Protein AF-A0A850MQD2-F1 (afdb_monomer_lite)

Foldseek 3Di:
DPQDPVNVVVLVVLVVVLVVVVVVLVVVVVVLVPDDPLVSLVVLLVLLVVLLVQLVVLVCCCCCPVCNVPPVCCLVVVSSNLVSLVSNLSSLLSLLQNLVCLLVVNDRPCPLSVVLVVQSSVLSSDSPSVSSLVSNVVSCVSVVSNLVSLVVVLVVPVPLNVLSVLLNQLCVQQVVLVVLLRPVNLVVCCVPVVDDSVVSPVVSVVSNVSSVVSNVVSSCVPSVDD

Radius of gyration: 18.39 Å; chains: 1; bounding box: 37×41×60 Å

pLDDT: mean 84.18, std 7.88, range [44.0, 93.69]

Structure (mmCIF, N/CA/C/O backbone):
data_AF-A0A850MQD2-F1
#
_entry.id   AF-A0A850MQD2-F1
#
loop_
_atom_site.group_PDB
_atom_site.id
_atom_site.type_symbol
_atom_site.label_atom_id
_atom_site.label_alt_id
_atom_site.label_comp_id
_atom_site.label_asym_id
_atom_site.label_entity_id
_atom_site.label_seq_id
_atom_site.pdbx_PDB_ins_code
_atom_site.Cartn_x
_atom_site.Cartn_y
_atom_site.Cartn_z
_atom_site.occupancy
_atom_site.B_iso_or_equiv
_atom_site.auth_seq_id
_atom_site.auth_comp_id
_atom_site.auth_asym_id
_atom_site.auth_atom_id
_atom_site.pdbx_PDB_model_num
ATOM 1 N N . MET A 1 1 ? 0.098 -9.536 -32.554 1.00 44.00 1 MET A N 1
ATOM 2 C CA . MET A 1 1 ? 1.023 -10.418 -31.811 1.00 44.00 1 MET A CA 1
ATOM 3 C C . MET A 1 1 ? 0.261 -11.662 -31.404 1.00 44.00 1 MET A C 1
ATOM 5 O O . MET A 1 1 ? -0.728 -11.546 -30.696 1.00 44.00 1 MET A O 1
ATOM 9 N N . THR A 1 2 ? 0.645 -12.828 -31.913 1.00 44.06 2 THR A N 1
ATOM 10 C CA . THR A 1 2 ? 0.124 -14.119 -31.448 1.00 44.06 2 THR A CA 1
ATOM 11 C C . THR A 1 2 ? 0.813 -14.464 -30.131 1.00 44.06 2 THR A C 1
ATOM 13 O O . THR A 1 2 ? 2.020 -14.687 -30.140 1.00 44.06 2 THR A O 1
ATOM 16 N N . LEU A 1 3 ? 0.064 -14.466 -29.023 1.00 46.88 3 LEU A N 1
ATOM 17 C CA . LEU A 1 3 ? 0.526 -14.965 -27.721 1.00 46.88 3 LEU A CA 1
ATOM 18 C C . LEU A 1 3 ? 1.080 -16.384 -27.898 1.00 46.88 3 LEU A C 1
ATOM 20 O O . LEU A 1 3 ? 0.361 -17.275 -28.365 1.00 46.88 3 LEU A O 1
ATOM 24 N N . GLY A 1 4 ? 2.356 -16.581 -27.574 1.00 54.59 4 GLY A N 1
ATOM 25 C CA . GLY A 1 4 ? 3.006 -17.885 -27.660 1.00 54.59 4 GLY A CA 1
ATOM 26 C C . GLY A 1 4 ? 2.464 -18.845 -26.599 1.00 54.59 4 GLY A C 1
ATOM 27 O O . GLY A 1 4 ? 1.881 -18.438 -25.597 1.00 54.59 4 GLY A O 1
ATOM 28 N N . THR A 1 5 ? 2.679 -20.148 -26.770 1.00 61.38 5 THR A N 1
ATOM 29 C CA . THR A 1 5 ? 2.329 -21.174 -25.764 1.00 61.38 5 THR A CA 1
ATOM 30 C C . THR A 1 5 ? 2.977 -20.925 -24.395 1.00 61.38 5 THR A C 1
ATOM 32 O O . THR A 1 5 ? 2.369 -21.235 -23.372 1.00 61.38 5 THR A O 1
ATOM 35 N N . LEU A 1 6 ? 4.167 -20.317 -24.361 1.00 57.47 6 LEU A N 1
ATOM 36 C CA . LEU A 1 6 ? 4.844 -19.870 -23.136 1.00 57.47 6 LEU A CA 1
ATOM 37 C C . LEU A 1 6 ? 4.069 -18.772 -22.393 1.00 57.47 6 LEU A C 1
ATOM 39 O O . LEU A 1 6 ? 3.989 -18.814 -21.164 1.00 57.47 6 LEU A O 1
ATOM 43 N N . ASP A 1 7 ? 3.432 -17.854 -23.122 1.00 63.91 7 ASP A N 1
ATOM 44 C CA . ASP A 1 7 ? 2.650 -16.774 -22.520 1.00 63.91 7 ASP A CA 1
ATOM 45 C C . ASP A 1 7 ? 1.408 -17.339 -21.828 1.00 63.91 7 ASP A C 1
ATOM 47 O O . ASP A 1 7 ? 1.115 -16.985 -20.688 1.00 63.91 7 ASP A O 1
ATOM 51 N N . TRP A 1 8 ? 0.718 -18.297 -22.458 1.00 69.56 8 TRP A N 1
ATOM 52 C CA . TRP A 1 8 ? -0.453 -18.961 -21.872 1.00 69.56 8 TRP A CA 1
ATOM 53 C C . TRP A 1 8 ? -0.133 -19.729 -20.586 1.00 69.56 8 TRP A C 1
ATOM 55 O O . TRP A 1 8 ? -0.932 -19.711 -19.648 1.00 69.56 8 TRP A O 1
ATOM 65 N N . ILE A 1 9 ? 1.041 -20.362 -20.511 1.00 72.62 9 ILE A N 1
ATOM 66 C CA . ILE A 1 9 ? 1.509 -21.037 -19.291 1.00 72.62 9 ILE A CA 1
ATOM 67 C C . ILE A 1 9 ? 1.784 -20.006 -18.192 1.00 72.62 9 ILE A C 1
ATOM 69 O O . ILE A 1 9 ? 1.331 -20.189 -17.063 1.00 72.62 9 ILE A O 1
ATOM 73 N N . ALA A 1 10 ? 2.460 -18.899 -18.512 1.00 70.00 10 ALA A N 1
ATOM 74 C CA . ALA A 1 10 ? 2.716 -17.825 -17.553 1.00 70.00 10 ALA A CA 1
ATOM 75 C C . ALA A 1 10 ? 1.410 -17.200 -17.029 1.00 70.00 10 ALA A C 1
ATOM 77 O O . ALA A 1 10 ? 1.257 -16.998 -15.823 1.00 70.00 10 ALA A O 1
ATOM 78 N N . ILE A 1 11 ? 0.437 -16.968 -17.915 1.00 72.88 11 ILE A N 1
ATOM 79 C CA . ILE A 1 11 ? -0.905 -16.480 -17.569 1.00 72.88 11 ILE A CA 1
ATOM 80 C C . ILE A 1 11 ? -1.617 -17.467 -16.636 1.00 72.88 11 ILE A C 1
ATOM 82 O O . ILE A 1 11 ? -2.137 -17.062 -15.596 1.00 72.88 11 ILE A O 1
ATOM 86 N N . GLY A 1 12 ? -1.616 -18.761 -16.972 1.00 76.50 12 GLY A N 1
ATOM 87 C CA . GLY A 1 12 ? -2.214 -19.808 -16.142 1.00 76.50 12 GLY A CA 1
ATOM 88 C C . GLY A 1 12 ? -1.586 -19.874 -14.747 1.00 76.50 12 GLY A C 1
ATOM 89 O O . GLY A 1 12 ? -2.304 -19.879 -13.747 1.00 76.50 12 GLY A O 1
ATOM 90 N N . CYS A 1 13 ? -0.254 -19.833 -14.665 1.00 78.62 13 CYS A N 1
ATOM 91 C CA . CYS A 1 13 ? 0.481 -19.770 -13.401 1.00 78.62 13 CYS A CA 1
ATOM 92 C C . CYS A 1 13 ? 0.098 -18.535 -12.575 1.00 78.62 13 CYS A C 1
ATOM 94 O O . CYS A 1 13 ? -0.116 -18.647 -11.368 1.00 78.62 13 CYS A O 1
ATOM 96 N N . TRP A 1 14 ? -0.040 -17.368 -13.206 1.00 78.25 14 TRP A N 1
ATOM 97 C CA . TRP A 1 14 ? -0.425 -16.142 -12.509 1.00 78.25 14 TRP A CA 1
ATOM 98 C C . TRP A 1 14 ? -1.842 -16.199 -11.947 1.00 78.25 14 TRP A C 1
ATOM 100 O O . TRP A 1 14 ? -2.057 -15.838 -10.793 1.00 78.25 14 TRP A O 1
ATOM 110 N N . ILE A 1 15 ? -2.800 -16.722 -12.715 1.00 76.94 15 ILE A N 1
ATOM 111 C CA . ILE A 1 15 ? -4.170 -16.935 -12.230 1.00 76.94 15 ILE A CA 1
ATOM 112 C C . ILE A 1 15 ? -4.154 -17.831 -10.986 1.00 76.94 15 ILE A C 1
ATOM 114 O O . ILE A 1 15 ? -4.809 -17.517 -9.992 1.00 76.94 15 ILE A O 1
ATOM 118 N N . VAL A 1 16 ? -3.357 -18.903 -10.998 1.00 81.62 16 VAL A N 1
ATOM 119 C CA . VAL A 1 16 ? -3.189 -19.788 -9.836 1.00 81.62 16 VAL A CA 1
ATOM 120 C C . VAL A 1 16 ? -2.594 -19.034 -8.641 1.00 81.62 16 VAL A C 1
ATOM 122 O O . VAL A 1 16 ? -3.125 -19.148 -7.538 1.00 81.62 16 VAL A O 1
ATOM 125 N N . VAL A 1 17 ? -1.554 -18.217 -8.838 1.00 81.50 17 VAL A N 1
ATOM 126 C CA . VAL A 1 17 ? -0.958 -17.385 -7.773 1.00 81.50 17 VAL A CA 1
ATOM 127 C C . VAL A 1 17 ? -1.978 -16.410 -7.185 1.00 81.50 17 VAL A C 1
ATOM 129 O O . VAL A 1 17 ? -2.067 -16.288 -5.961 1.00 81.50 17 VAL A O 1
ATOM 132 N N . VAL A 1 18 ? -2.782 -15.756 -8.025 1.00 74.94 18 VAL A N 1
ATOM 133 C CA . VAL A 1 18 ? -3.837 -14.830 -7.591 1.00 74.94 18 VAL A CA 1
ATOM 134 C C . VAL A 1 18 ? -4.901 -15.567 -6.780 1.00 74.94 18 VAL A C 1
ATOM 136 O O . VAL A 1 18 ? -5.238 -15.116 -5.688 1.00 74.94 18 VAL A O 1
ATOM 139 N N . ILE A 1 19 ? -5.380 -16.723 -7.250 1.00 78.88 19 ILE A N 1
ATOM 140 C CA . ILE A 1 19 ? -6.383 -17.538 -6.544 1.00 78.88 19 ILE A CA 1
ATOM 141 C C . ILE A 1 19 ? -5.844 -18.030 -5.197 1.00 78.88 19 ILE A C 1
ATOM 143 O O . ILE A 1 19 ? -6.533 -17.919 -4.182 1.00 78.88 19 ILE A O 1
ATOM 147 N N . ILE A 1 20 ? -4.611 -18.546 -5.160 1.00 81.94 20 ILE A N 1
ATOM 148 C CA . ILE A 1 20 ? -3.977 -19.016 -3.921 1.00 81.94 20 ILE A CA 1
ATOM 149 C C . ILE A 1 20 ? -3.807 -17.852 -2.945 1.00 81.94 20 ILE A C 1
ATOM 151 O O . ILE A 1 20 ? -4.178 -17.975 -1.777 1.00 81.94 20 ILE A O 1
ATOM 155 N N . THR A 1 21 ? -3.298 -16.711 -3.414 1.00 78.06 21 THR A N 1
ATOM 156 C CA . THR A 1 21 ? -3.098 -15.527 -2.569 1.00 78.06 21 THR A CA 1
ATOM 157 C C . THR A 1 21 ? -4.426 -14.996 -2.041 1.00 78.06 21 THR A C 1
ATOM 159 O O . THR A 1 21 ? -4.541 -14.749 -0.841 1.00 78.06 21 THR A O 1
ATOM 162 N N . ALA A 1 22 ? -5.457 -14.909 -2.886 1.00 76.75 22 ALA A N 1
ATOM 163 C CA . ALA A 1 22 ? -6.808 -14.536 -2.478 1.00 76.75 22 ALA A CA 1
ATOM 164 C C . ALA A 1 22 ? -7.371 -15.513 -1.436 1.00 76.75 22 ALA A C 1
ATOM 166 O O . ALA A 1 22 ? -7.913 -15.085 -0.421 1.00 76.75 22 ALA A O 1
ATOM 167 N N . GLY A 1 23 ? -7.190 -16.822 -1.628 1.00 79.69 23 GLY A N 1
ATOM 168 C CA . GLY A 1 23 ? -7.630 -17.848 -0.682 1.00 79.69 23 GLY A CA 1
ATOM 169 C C . GLY A 1 23 ? -6.924 -17.758 0.674 1.00 79.69 23 GLY A C 1
ATOM 170 O O . GLY A 1 23 ? -7.581 -17.792 1.718 1.00 79.69 23 GLY A O 1
ATOM 171 N N . ILE A 1 24 ? -5.596 -17.590 0.681 1.00 80.81 24 ILE A N 1
ATOM 172 C CA . ILE A 1 24 ? -4.810 -17.365 1.906 1.00 80.81 24 ILE A CA 1
ATOM 173 C C . ILE A 1 24 ? -5.282 -16.088 2.596 1.00 80.81 24 ILE A C 1
ATOM 175 O O . ILE A 1 24 ? -5.500 -16.087 3.808 1.00 80.81 24 ILE A O 1
ATOM 179 N N . PHE A 1 25 ? -5.480 -15.018 1.833 1.00 77.31 25 PHE A N 1
ATOM 180 C CA . PHE A 1 25 ? -5.912 -13.732 2.352 1.00 77.31 25 PHE A CA 1
ATOM 181 C C . PHE A 1 25 ? -7.308 -13.795 2.970 1.00 77.31 25 PHE A C 1
ATOM 183 O O . PHE A 1 25 ? -7.474 -13.389 4.117 1.00 77.31 25 PHE A O 1
ATOM 190 N N . ILE A 1 26 ? -8.284 -14.390 2.279 1.00 79.44 26 ILE A N 1
ATOM 191 C CA . ILE A 1 26 ? -9.632 -14.627 2.810 1.00 79.44 26 ILE A CA 1
ATOM 192 C C . ILE A 1 26 ? -9.548 -15.468 4.084 1.00 79.44 26 ILE A C 1
ATOM 194 O O . ILE A 1 26 ? -10.183 -15.137 5.080 1.00 79.44 26 ILE A O 1
ATOM 198 N N . LYS A 1 27 ? -8.728 -16.524 4.110 1.00 81.19 27 LYS A N 1
ATOM 199 C CA . LYS A 1 27 ? -8.550 -17.355 5.310 1.00 81.19 27 LYS A CA 1
ATOM 200 C C . LYS A 1 27 ? -7.970 -16.560 6.482 1.00 81.19 27 LYS A C 1
ATOM 202 O O . LYS A 1 27 ? -8.451 -16.704 7.608 1.00 81.19 27 LYS A O 1
ATOM 207 N N . LEU A 1 28 ? -6.952 -15.733 6.240 1.00 77.88 28 LEU A N 1
ATOM 208 C CA . LEU A 1 28 ? -6.370 -14.850 7.252 1.00 77.88 28 LEU A CA 1
ATOM 209 C C . LEU A 1 28 ? -7.390 -13.816 7.735 1.00 77.88 28 LEU A C 1
ATOM 211 O O . LEU A 1 28 ? -7.510 -13.618 8.941 1.00 77.88 28 LEU A O 1
ATOM 215 N N . PHE A 1 29 ? -8.168 -13.233 6.825 1.00 78.50 29 PHE A N 1
ATOM 216 C CA . PHE A 1 29 ? -9.228 -12.277 7.130 1.00 78.50 29 PHE A CA 1
ATOM 217 C C . PHE A 1 29 ? -10.355 -12.909 7.961 1.00 78.50 29 PHE A C 1
ATOM 219 O O . PHE A 1 29 ? -10.719 -12.397 9.014 1.00 78.50 29 PHE A O 1
ATOM 226 N N . LEU A 1 30 ? -10.848 -14.090 7.584 1.00 81.94 30 LEU A N 1
ATOM 227 C CA . LEU A 1 30 ? -11.853 -14.825 8.361 1.00 81.94 30 LEU A CA 1
ATOM 228 C C . LEU A 1 30 ? -11.337 -15.214 9.751 1.00 81.94 30 LEU A C 1
ATOM 230 O O . LEU A 1 30 ? -12.094 -15.200 10.721 1.00 81.94 30 LEU A O 1
ATOM 234 N N . LYS A 1 31 ? -10.050 -15.562 9.873 1.00 80.19 31 LYS A N 1
ATOM 235 C CA . LYS A 1 31 ? -9.423 -15.816 11.177 1.00 80.19 31 LYS A CA 1
ATOM 236 C C . LYS A 1 31 ? -9.324 -14.527 11.995 1.00 80.19 31 LYS A C 1
ATOM 238 O O . LYS A 1 31 ? -9.615 -14.552 13.186 1.00 80.19 31 LYS A O 1
ATOM 243 N N . TYR A 1 32 ? -8.966 -13.418 11.352 1.00 78.25 32 TYR A N 1
ATOM 244 C CA . TYR A 1 32 ? -8.923 -12.077 11.932 1.00 78.25 32 TYR A CA 1
ATOM 245 C C . TYR A 1 32 ? -10.270 -11.665 12.549 1.00 78.25 32 TYR A C 1
ATOM 247 O O . TYR A 1 32 ? -10.291 -11.171 13.675 1.00 78.25 32 TYR A O 1
ATOM 255 N N . LEU A 1 33 ? -11.394 -11.961 11.885 1.00 80.75 33 LEU A N 1
ATOM 256 C CA . LEU A 1 33 ? -12.740 -11.660 12.396 1.00 80.75 33 LEU A CA 1
ATOM 257 C C . LEU A 1 33 ? -13.076 -12.347 13.727 1.00 80.75 33 LEU A C 1
ATOM 259 O O . LEU A 1 33 ? -13.910 -11.842 14.470 1.00 80.75 33 LEU A O 1
ATOM 263 N N . LYS A 1 34 ? -12.426 -13.473 14.045 1.00 84.69 34 LYS A N 1
ATOM 264 C CA . LYS A 1 34 ? -12.684 -14.246 15.272 1.00 84.69 34 LYS A CA 1
ATOM 265 C C . LYS A 1 34 ? -11.913 -13.744 16.495 1.00 84.69 34 LYS A C 1
ATOM 267 O O . LYS A 1 34 ? -12.145 -14.248 17.592 1.00 84.69 34 LYS A O 1
ATOM 272 N N . TYR A 1 35 ? -10.971 -12.817 16.329 1.00 83.19 35 TYR A N 1
ATOM 273 C CA . TYR A 1 35 ? -10.190 -12.292 17.448 1.00 83.19 35 TYR A CA 1
ATOM 274 C C . TYR A 1 35 ? -10.944 -11.190 18.209 1.00 83.19 35 TYR A C 1
ATOM 276 O O . TYR A 1 35 ? -11.708 -10.439 17.601 1.00 83.19 35 TYR A O 1
ATOM 284 N N . PRO A 1 36 ? -10.691 -11.036 19.524 1.00 82.38 36 PRO A N 1
ATOM 285 C CA . PRO A 1 36 ? -11.216 -9.911 20.294 1.00 82.38 36 PRO A CA 1
ATOM 286 C C . PRO A 1 36 ? -10.688 -8.577 19.748 1.00 82.38 36 PRO A C 1
ATOM 288 O O . PRO A 1 36 ? -9.564 -8.508 19.245 1.00 82.38 36 PRO A O 1
ATOM 291 N N . GLU A 1 37 ? -11.470 -7.504 19.892 1.00 76.56 37 GLU A N 1
ATOM 292 C CA . GLU A 1 37 ? -11.251 -6.211 19.217 1.00 76.56 37 GLU A CA 1
ATOM 293 C C . GLU A 1 37 ? -9.828 -5.647 19.383 1.00 76.56 37 GLU A C 1
ATOM 295 O O . GLU A 1 37 ? -9.195 -5.206 18.421 1.00 76.56 37 GLU A O 1
ATOM 300 N N . ARG A 1 38 ? -9.273 -5.717 20.602 1.00 74.25 38 ARG A N 1
ATOM 301 C CA . ARG A 1 38 ? -7.914 -5.228 20.898 1.00 74.25 38 ARG A CA 1
ATOM 302 C C . ARG A 1 38 ? -6.843 -6.010 20.130 1.00 74.25 38 ARG A C 1
ATOM 304 O O . ARG A 1 38 ? -5.876 -5.422 19.656 1.00 74.25 38 ARG A O 1
ATOM 311 N N . VAL A 1 39 ? -7.016 -7.324 19.974 1.00 80.75 39 VAL A N 1
ATOM 312 C CA . VAL A 1 39 ? -6.096 -8.186 19.210 1.00 80.75 39 VAL A CA 1
ATOM 313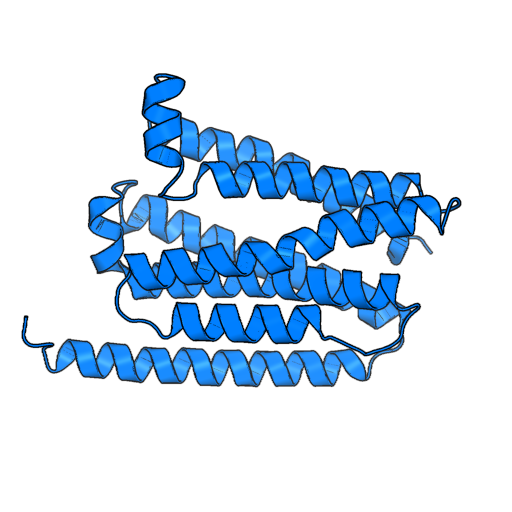 C C . VAL A 1 39 ? -6.306 -7.999 17.711 1.00 80.75 39 VAL A C 1
ATOM 315 O O . VAL A 1 39 ? -5.327 -7.955 16.968 1.00 80.75 39 VAL A O 1
ATOM 318 N N . LYS A 1 40 ? -7.561 -7.820 17.285 1.00 80.75 40 LYS A N 1
ATOM 319 C CA . LYS A 1 40 ? -7.953 -7.525 15.906 1.00 80.75 40 LYS A CA 1
ATOM 320 C C . LYS A 1 40 ? -7.179 -6.296 15.395 1.00 80.75 40 LYS A C 1
ATOM 322 O O . LYS A 1 40 ? -6.378 -6.422 14.473 1.00 80.75 40 LYS A O 1
ATOM 327 N N . ASN A 1 41 ? -7.267 -5.145 16.063 1.00 78.50 41 ASN A N 1
ATOM 328 C CA . ASN A 1 41 ? -6.554 -3.932 15.628 1.00 78.50 41 ASN A CA 1
ATOM 329 C C . ASN A 1 41 ? -5.024 -4.100 15.598 1.00 78.50 41 ASN A C 1
ATOM 331 O O . ASN A 1 41 ? -4.387 -3.742 14.608 1.00 78.50 41 ASN A O 1
ATOM 335 N N . ARG A 1 42 ? -4.429 -4.704 16.637 1.00 82.94 42 ARG A N 1
ATOM 336 C CA . ARG A 1 42 ? -2.977 -4.959 16.692 1.00 82.94 42 ARG A CA 1
ATOM 337 C C . ARG A 1 42 ? -2.508 -5.834 15.525 1.00 82.94 42 ARG A C 1
ATOM 339 O O . ARG A 1 42 ? -1.527 -5.498 14.864 1.00 82.94 42 ARG A O 1
ATOM 346 N N . LEU A 1 43 ? -3.231 -6.921 15.245 1.00 83.12 43 LEU A N 1
ATOM 347 C CA . LEU A 1 43 ? -2.904 -7.848 14.165 1.00 83.12 43 LEU A CA 1
ATOM 348 C C . LEU A 1 43 ? -3.008 -7.177 12.792 1.00 83.12 43 LEU A C 1
ATOM 350 O O . LEU A 1 43 ? -2.103 -7.351 11.980 1.00 83.12 43 LEU A O 1
ATOM 354 N N . ALA A 1 44 ? -4.058 -6.386 12.542 1.00 82.88 44 ALA A N 1
ATOM 355 C CA . ALA A 1 44 ? -4.185 -5.663 11.277 1.00 82.88 44 ALA A CA 1
ATOM 356 C C . ALA A 1 44 ? -2.997 -4.730 11.043 1.00 82.88 44 ALA A C 1
ATOM 358 O O . ALA A 1 44 ? -2.412 -4.774 9.969 1.00 82.88 44 ALA A O 1
ATOM 359 N N . PHE A 1 45 ? -2.576 -3.950 12.041 1.00 84.00 45 PHE A N 1
ATOM 360 C CA . PHE A 1 45 ? -1.418 -3.072 11.874 1.00 84.00 45 PHE A CA 1
ATOM 361 C C . PHE A 1 45 ? -0.113 -3.835 11.640 1.00 84.00 45 PHE A C 1
ATOM 363 O O . PHE A 1 45 ? 0.669 -3.437 10.781 1.00 84.00 45 PHE A O 1
ATOM 370 N N . CYS A 1 46 ? 0.120 -4.953 12.334 1.00 85.75 46 CYS A N 1
ATOM 371 C CA . CYS A 1 46 ? 1.274 -5.808 12.040 1.00 85.75 46 CYS A CA 1
ATOM 372 C C . CYS A 1 46 ? 1.250 -6.315 10.591 1.00 85.75 46 CYS A C 1
ATOM 374 O O . CYS A 1 46 ? 2.286 -6.308 9.927 1.00 85.75 46 CYS A O 1
ATOM 376 N N . LEU A 1 47 ? 0.075 -6.709 10.090 1.00 86.75 47 LEU A N 1
ATOM 377 C CA . LEU A 1 47 ? -0.094 -7.135 8.702 1.00 86.75 47 LEU A CA 1
ATOM 378 C C . LEU A 1 47 ? 0.142 -5.977 7.725 1.00 86.75 47 LEU A C 1
ATOM 380 O O . LEU A 1 47 ? 0.868 -6.181 6.759 1.00 86.75 47 LEU A O 1
ATOM 384 N N . VAL A 1 48 ? -0.368 -4.766 7.999 1.00 88.56 48 VAL A N 1
ATOM 385 C CA . VAL A 1 48 ? -0.077 -3.555 7.203 1.00 88.56 48 VAL A CA 1
ATOM 386 C C . VAL A 1 48 ? 1.433 -3.418 7.003 1.00 88.56 48 VAL A C 1
ATOM 388 O O . VAL A 1 48 ? 1.901 -3.428 5.869 1.00 88.56 48 VAL A O 1
ATOM 391 N N . PHE A 1 49 ? 2.212 -3.353 8.087 1.00 86.56 49 PHE A N 1
ATOM 392 C CA . PHE A 1 49 ? 3.660 -3.151 7.984 1.00 86.56 49 PHE A CA 1
ATOM 393 C C . PHE A 1 49 ? 4.380 -4.319 7.307 1.00 86.56 49 PHE A C 1
ATOM 395 O O . PHE A 1 49 ? 5.248 -4.081 6.471 1.00 86.56 49 PHE A O 1
ATOM 402 N N . LEU A 1 50 ? 4.006 -5.565 7.615 1.00 88.25 50 LEU A N 1
ATOM 403 C CA . LEU A 1 50 ? 4.591 -6.748 6.980 1.00 88.25 50 LEU A CA 1
ATOM 404 C C . LEU A 1 50 ? 4.424 -6.702 5.456 1.00 88.25 50 LEU A C 1
ATOM 406 O O . LEU A 1 50 ? 5.393 -6.857 4.716 1.00 88.25 50 LEU A O 1
ATOM 410 N N . PHE A 1 51 ? 3.199 -6.459 4.991 1.00 90.81 51 PHE A N 1
ATOM 411 C CA . PHE A 1 51 ? 2.869 -6.424 3.570 1.00 90.81 51 PHE A CA 1
ATOM 412 C C . PHE A 1 51 ? 3.514 -5.237 2.848 1.00 90.81 51 PHE A C 1
ATOM 414 O O . PHE A 1 51 ? 4.039 -5.414 1.750 1.00 90.81 51 PHE A O 1
ATOM 421 N N . LEU A 1 52 ? 3.552 -4.056 3.475 1.00 86.12 52 LEU A N 1
ATOM 422 C CA . LEU A 1 52 ? 4.237 -2.889 2.911 1.00 86.12 52 LEU A CA 1
ATOM 423 C C . LEU A 1 52 ? 5.749 -3.116 2.774 1.00 86.12 52 LEU A C 1
ATOM 425 O O . LEU A 1 52 ? 6.322 -2.748 1.751 1.00 86.12 52 LEU A O 1
ATOM 429 N N . VAL A 1 53 ? 6.393 -3.746 3.764 1.00 85.19 53 VAL A N 1
ATOM 430 C CA . VAL A 1 53 ? 7.829 -4.068 3.704 1.00 85.19 53 VAL A CA 1
ATOM 431 C C . VAL A 1 53 ? 8.111 -5.088 2.606 1.00 85.19 53 VAL A C 1
ATOM 433 O O . VAL A 1 53 ? 8.979 -4.840 1.772 1.00 85.19 53 VAL A O 1
ATOM 436 N N . ILE A 1 54 ? 7.359 -6.194 2.553 1.00 87.19 54 ILE A N 1
ATOM 437 C CA . ILE A 1 54 ? 7.533 -7.210 1.503 1.00 87.19 54 ILE A CA 1
ATOM 438 C C . ILE A 1 54 ? 7.319 -6.582 0.123 1.00 87.19 54 ILE A C 1
ATOM 440 O O . ILE A 1 54 ? 8.180 -6.714 -0.745 1.00 87.19 54 ILE A O 1
ATOM 444 N N . GLY A 1 55 ? 6.219 -5.846 -0.067 1.00 88.56 55 GLY A N 1
ATOM 445 C CA . GLY A 1 55 ? 5.931 -5.151 -1.321 1.00 88.56 55 GLY A CA 1
ATOM 446 C C . GLY A 1 55 ? 7.056 -4.201 -1.726 1.00 88.56 55 GLY A C 1
ATOM 447 O O . GLY A 1 55 ? 7.469 -4.200 -2.884 1.00 88.56 55 GLY A O 1
ATOM 448 N N . ARG A 1 56 ? 7.634 -3.454 -0.774 1.00 84.12 56 ARG A N 1
ATOM 449 C CA . ARG A 1 56 ? 8.745 -2.542 -1.067 1.00 84.12 56 ARG A CA 1
ATOM 450 C C . ARG A 1 56 ? 10.034 -3.273 -1.428 1.00 84.12 56 ARG A C 1
ATOM 452 O O . ARG A 1 56 ? 10.703 -2.840 -2.358 1.00 84.12 56 ARG A O 1
ATOM 459 N N . CYS A 1 57 ? 10.380 -4.362 -0.747 1.00 85.75 57 CYS A N 1
ATOM 460 C CA . CYS A 1 57 ? 11.542 -5.175 -1.115 1.00 85.75 57 CYS A CA 1
ATOM 461 C C . CYS A 1 57 ? 11.405 -5.735 -2.538 1.00 85.75 57 CYS A C 1
ATOM 463 O O . CYS A 1 57 ? 12.363 -5.686 -3.306 1.00 85.75 57 CYS A O 1
ATOM 465 N N . LEU A 1 58 ? 10.209 -6.210 -2.904 1.00 88.25 58 LEU A N 1
ATOM 466 C CA . LEU A 1 58 ? 9.923 -6.703 -4.252 1.00 88.25 58 LEU A CA 1
ATOM 467 C C . LEU A 1 58 ? 9.983 -5.582 -5.298 1.00 88.25 58 LEU A C 1
ATOM 469 O O . LEU A 1 58 ? 10.538 -5.805 -6.369 1.00 88.25 58 LEU A O 1
ATOM 473 N N . LEU A 1 59 ? 9.472 -4.384 -4.986 1.00 86.50 59 LEU A N 1
ATOM 474 C CA . LEU A 1 59 ? 9.586 -3.219 -5.869 1.00 86.50 59 LEU A CA 1
ATOM 475 C C . LEU A 1 59 ? 11.034 -2.765 -6.034 1.00 86.50 59 LEU A C 1
ATOM 477 O O . LEU A 1 59 ? 11.442 -2.516 -7.151 1.00 86.50 59 LEU A O 1
ATOM 481 N N . ILE A 1 60 ? 11.838 -2.717 -4.967 1.00 84.88 60 ILE A N 1
ATOM 482 C CA . ILE A 1 60 ? 13.269 -2.388 -5.077 1.00 84.88 60 ILE A CA 1
ATOM 483 C C . ILE A 1 60 ? 13.978 -3.406 -5.969 1.00 84.88 60 ILE A C 1
ATOM 485 O O . ILE A 1 60 ? 14.769 -3.022 -6.825 1.00 84.88 60 ILE A O 1
ATOM 489 N N . TYR A 1 61 ? 13.687 -4.697 -5.791 1.00 86.31 61 TYR A N 1
ATOM 490 C CA . TYR A 1 61 ? 14.236 -5.732 -6.659 1.00 86.31 61 TYR A CA 1
ATOM 491 C C . TYR A 1 61 ? 13.817 -5.527 -8.121 1.00 86.31 61 TYR A C 1
ATOM 493 O O . TYR A 1 61 ? 14.658 -5.546 -9.014 1.00 86.31 61 TYR A O 1
ATOM 501 N N . PHE A 1 62 ? 12.530 -5.276 -8.359 1.00 88.31 62 PHE A N 1
ATOM 502 C CA . PHE A 1 62 ? 11.996 -4.983 -9.685 1.00 88.31 62 PHE A CA 1
ATOM 503 C C . PHE A 1 62 ? 12.669 -3.751 -10.306 1.00 88.31 62 PHE A C 1
ATOM 505 O O . PHE A 1 62 ? 13.320 -3.887 -11.337 1.00 88.31 62 PHE A O 1
ATOM 512 N N . ASP A 1 63 ? 12.583 -2.599 -9.639 1.00 83.75 63 ASP A N 1
ATOM 513 C CA . ASP A 1 63 ? 13.036 -1.289 -10.106 1.00 83.75 63 ASP A CA 1
ATOM 514 C C . ASP A 1 63 ? 14.548 -1.251 -10.364 1.00 83.75 63 ASP A C 1
ATOM 516 O O . ASP A 1 63 ? 14.975 -0.781 -11.412 1.00 83.75 63 ASP A O 1
ATOM 520 N N . TYR A 1 64 ? 15.373 -1.761 -9.443 1.00 84.12 64 TYR A N 1
ATOM 521 C CA . TYR A 1 64 ? 16.832 -1.632 -9.545 1.00 84.12 64 TYR A CA 1
ATOM 522 C C . TYR A 1 64 ? 17.522 -2.803 -10.243 1.00 84.12 64 TYR A C 1
ATOM 524 O O . TYR A 1 64 ? 18.562 -2.592 -10.858 1.00 84.12 64 TYR A O 1
ATOM 532 N N . PHE A 1 65 ? 16.994 -4.026 -10.132 1.00 87.38 65 PHE A N 1
ATOM 533 C CA . PHE A 1 65 ? 17.698 -5.219 -10.618 1.00 87.38 65 PHE A CA 1
ATOM 534 C C . PHE A 1 65 ? 17.078 -5.828 -11.873 1.00 87.38 65 PHE A C 1
ATOM 536 O O . PHE A 1 65 ? 17.806 -6.450 -12.640 1.00 87.38 65 PHE A O 1
ATOM 543 N N . LEU A 1 66 ? 15.763 -5.699 -12.084 1.00 86.25 66 LEU A N 1
ATOM 544 C CA . LEU A 1 66 ? 15.119 -6.260 -13.279 1.00 86.25 66 LEU A CA 1
ATOM 545 C C . LEU A 1 66 ? 15.004 -5.240 -14.407 1.00 86.25 66 LEU A C 1
ATOM 547 O O . LEU A 1 66 ? 15.329 -5.556 -15.550 1.00 86.25 66 LEU A O 1
ATOM 551 N N . VAL A 1 67 ? 14.530 -4.036 -14.086 1.00 86.94 67 VAL A N 1
ATOM 552 C CA . VAL A 1 67 ? 14.259 -2.990 -15.084 1.00 86.94 67 VAL A CA 1
ATOM 553 C C . VAL A 1 67 ? 15.301 -1.878 -15.089 1.00 86.94 67 VAL A C 1
ATOM 555 O O . VAL A 1 67 ? 15.282 -1.066 -16.001 1.00 86.94 67 VAL A O 1
ATOM 558 N N . GLU A 1 68 ? 16.214 -1.842 -14.112 1.00 87.25 68 GLU A N 1
ATOM 559 C CA . GLU A 1 68 ? 17.313 -0.862 -14.037 1.00 87.25 68 GLU A CA 1
ATOM 560 C C . GLU A 1 68 ? 16.824 0.598 -14.160 1.00 87.25 68 GLU A C 1
ATOM 562 O O . GLU A 1 68 ? 17.457 1.437 -14.794 1.00 87.25 68 GLU A O 1
ATOM 567 N N . LEU A 1 69 ? 15.669 0.892 -13.551 1.00 82.31 69 LEU A N 1
ATOM 568 C CA . LEU A 1 69 ? 14.957 2.177 -13.593 1.00 82.31 69 LEU A CA 1
ATOM 569 C C . LEU A 1 69 ? 14.465 2.611 -14.987 1.00 82.31 69 LEU A C 1
ATOM 571 O O . LEU A 1 69 ? 13.981 3.731 -15.146 1.00 82.31 69 LEU A O 1
ATOM 575 N N . ASP A 1 70 ? 14.507 1.723 -15.980 1.00 82.62 70 ASP A N 1
ATOM 576 C CA . ASP A 1 70 ? 13.963 1.958 -17.314 1.00 82.62 70 ASP A CA 1
ATOM 577 C C . ASP A 1 70 ? 12.476 1.575 -17.375 1.00 82.62 70 ASP A C 1
ATOM 579 O O . ASP A 1 70 ? 12.094 0.400 -17.401 1.00 82.62 70 ASP A O 1
ATOM 583 N N . THR A 1 71 ? 11.616 2.594 -17.425 1.00 76.94 71 THR A N 1
ATOM 584 C CA . THR A 1 71 ? 10.155 2.426 -17.484 1.00 76.94 71 THR A CA 1
ATOM 585 C C . THR A 1 71 ? 9.668 1.717 -18.749 1.00 76.94 71 THR A C 1
ATOM 587 O O . THR A 1 71 ? 8.594 1.111 -18.735 1.00 76.94 71 THR A O 1
ATOM 590 N N . THR A 1 72 ? 10.455 1.710 -19.829 1.00 81.94 72 THR A N 1
ATOM 591 C CA . THR A 1 72 ? 10.079 1.047 -21.087 1.00 81.94 72 THR A CA 1
ATOM 592 C C . THR A 1 72 ? 10.106 -0.479 -20.972 1.00 81.94 72 THR A C 1
ATOM 594 O O . THR A 1 72 ? 9.347 -1.167 -21.656 1.00 81.94 72 THR A O 1
ATOM 597 N N . ARG A 1 73 ? 10.899 -1.015 -20.034 1.00 84.94 73 ARG A N 1
ATOM 598 C CA . ARG A 1 73 ? 11.057 -2.458 -19.782 1.00 84.94 73 ARG A CA 1
ATOM 599 C C . ARG A 1 73 ? 10.008 -3.035 -18.832 1.00 84.94 73 ARG A C 1
ATOM 601 O O . ARG A 1 73 ? 9.960 -4.244 -18.614 1.00 84.94 73 ARG A O 1
ATOM 608 N N . TYR A 1 74 ? 9.130 -2.208 -18.264 1.00 83.94 74 TYR A N 1
ATOM 609 C CA . TYR A 1 74 ? 8.190 -2.647 -17.224 1.00 83.94 74 TYR A CA 1
ATOM 610 C C . TYR A 1 74 ? 7.223 -3.734 -17.711 1.00 83.94 74 TYR A C 1
ATOM 612 O O . TYR A 1 74 ? 6.889 -4.653 -16.958 1.00 83.94 74 TYR A O 1
ATOM 620 N N . GLY A 1 75 ? 6.815 -3.672 -18.983 1.00 82.94 75 GLY A N 1
ATOM 621 C CA . GLY A 1 75 ? 5.950 -4.682 -19.594 1.00 82.94 75 GLY A CA 1
ATOM 622 C C . GLY A 1 75 ? 6.587 -6.076 -19.660 1.00 82.94 75 GLY A C 1
ATOM 623 O O . GLY A 1 75 ? 5.880 -7.073 -19.504 1.00 82.94 75 GLY A O 1
ATOM 624 N N . GLU A 1 76 ? 7.912 -6.158 -19.817 1.00 86.56 76 GLU A N 1
ATOM 625 C CA . GLU A 1 76 ? 8.663 -7.421 -19.906 1.00 86.56 76 GLU A CA 1
ATOM 626 C C . GLU A 1 76 ? 8.634 -8.189 -18.578 1.00 86.56 76 GLU A C 1
ATOM 628 O O . GLU A 1 76 ? 8.519 -9.414 -18.549 1.00 86.56 76 GLU A O 1
ATOM 633 N N . PHE A 1 77 ? 8.661 -7.459 -17.461 1.00 86.94 77 PHE A N 1
ATOM 634 C CA . PHE A 1 77 ? 8.703 -8.008 -16.103 1.00 86.94 77 PHE A CA 1
ATOM 635 C C . PHE A 1 77 ? 7.376 -7.836 -15.350 1.00 86.94 77 P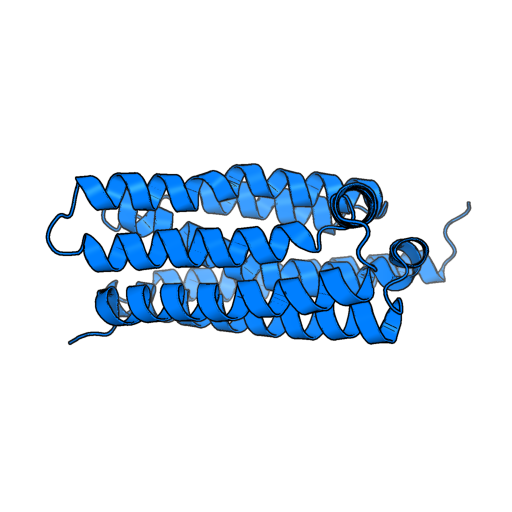HE A C 1
ATOM 637 O O . PHE A 1 77 ? 7.343 -7.846 -14.114 1.00 86.94 77 PHE A O 1
ATOM 644 N N . GLN A 1 78 ? 6.260 -7.727 -16.080 1.00 85.31 78 GLN A N 1
ATOM 645 C CA . GLN A 1 78 ? 4.939 -7.415 -15.521 1.00 85.31 78 GLN A CA 1
ATOM 646 C C . GLN A 1 78 ? 4.513 -8.323 -14.354 1.00 85.31 78 GLN A C 1
ATOM 648 O O . GLN A 1 78 ? 3.837 -7.865 -13.439 1.00 85.31 78 GLN A O 1
ATOM 653 N N . MET A 1 79 ? 4.909 -9.600 -14.347 1.00 83.81 79 MET A N 1
ATOM 654 C CA . MET A 1 79 ? 4.544 -10.537 -13.277 1.00 83.81 79 MET A CA 1
ATOM 655 C C . MET A 1 79 ? 5.187 -10.161 -11.943 1.00 83.81 79 MET A C 1
ATOM 657 O O . MET A 1 79 ? 4.540 -10.231 -10.898 1.00 83.81 79 MET A O 1
ATOM 661 N N . MET A 1 80 ? 6.451 -9.734 -11.974 1.00 86.12 80 MET A N 1
ATOM 662 C CA . MET A 1 80 ? 7.155 -9.311 -10.769 1.00 86.12 80 MET A CA 1
ATOM 663 C C . MET A 1 80 ? 6.562 -8.008 -10.230 1.00 86.12 80 MET A C 1
ATOM 665 O O . MET A 1 80 ? 6.319 -7.902 -9.028 1.00 86.12 80 MET A O 1
ATOM 669 N N . TRP A 1 81 ? 6.251 -7.061 -11.122 1.00 88.12 81 TRP A N 1
ATOM 670 C CA . TRP A 1 81 ? 5.538 -5.837 -10.761 1.00 88.12 81 TRP A CA 1
ATOM 671 C C . TRP A 1 81 ? 4.191 -6.155 -10.102 1.00 88.12 81 TRP A C 1
ATOM 673 O O . TRP A 1 81 ? 3.939 -5.715 -8.984 1.00 88.12 81 TRP A O 1
ATOM 683 N N . LYS A 1 82 ? 3.368 -7.016 -10.719 1.00 88.31 82 LYS A N 1
ATOM 684 C CA . LYS A 1 82 ? 2.065 -7.428 -10.170 1.00 88.31 82 LYS A CA 1
ATOM 685 C C . LYS A 1 82 ? 2.186 -8.077 -8.794 1.00 88.31 82 LYS A C 1
ATOM 687 O O . LYS A 1 82 ? 1.363 -7.792 -7.927 1.00 88.31 82 LYS A O 1
ATOM 692 N N . MET A 1 83 ? 3.200 -8.916 -8.561 1.00 86.69 83 MET A N 1
ATOM 693 C CA . MET A 1 83 ? 3.466 -9.461 -7.224 1.00 86.69 83 MET A CA 1
ATOM 694 C C . MET A 1 83 ? 3.800 -8.355 -6.228 1.00 86.69 83 MET A C 1
ATOM 696 O O . MET A 1 83 ? 3.176 -8.277 -5.172 1.00 86.69 83 MET A O 1
ATOM 700 N N . ALA A 1 84 ? 4.747 -7.481 -6.558 1.00 88.88 84 ALA A N 1
ATOM 701 C CA . ALA A 1 84 ? 5.157 -6.398 -5.673 1.00 88.88 84 ALA A CA 1
ATOM 702 C C . ALA A 1 84 ? 3.975 -5.476 -5.312 1.00 88.88 84 ALA A C 1
ATOM 704 O O . ALA A 1 84 ? 3.720 -5.200 -4.135 1.00 88.88 84 ALA A O 1
ATOM 705 N N . THR A 1 85 ? 3.190 -5.095 -6.322 1.00 88.06 85 THR A N 1
ATOM 706 C CA . THR A 1 85 ? 1.972 -4.292 -6.195 1.00 88.06 85 THR A CA 1
ATOM 707 C C . THR A 1 85 ? 0.892 -5.001 -5.379 1.00 88.06 85 THR A C 1
ATOM 709 O O . THR A 1 85 ? 0.280 -4.368 -4.523 1.00 88.06 85 THR A O 1
ATOM 712 N N . LEU A 1 86 ? 0.690 -6.311 -5.555 1.00 88.94 86 LEU A N 1
ATOM 713 C CA . LEU A 1 86 ? -0.253 -7.094 -4.752 1.00 88.94 86 LEU A CA 1
ATOM 714 C C . LEU A 1 86 ? 0.085 -7.021 -3.260 1.00 88.94 86 LEU A C 1
ATOM 716 O O . LEU A 1 86 ? -0.778 -6.657 -2.465 1.00 88.94 86 LEU A O 1
ATOM 720 N N . PHE A 1 87 ? 1.334 -7.303 -2.873 1.00 89.19 87 PHE A N 1
ATOM 721 C CA . PHE A 1 87 ? 1.746 -7.224 -1.466 1.00 89.19 87 PHE A CA 1
ATOM 722 C C . PHE A 1 87 ? 1.549 -5.811 -0.910 1.00 89.19 87 PHE A C 1
ATOM 724 O O . PHE A 1 87 ? 0.977 -5.646 0.167 1.00 89.19 87 PHE A O 1
ATOM 731 N N . GLN A 1 88 ? 1.936 -4.779 -1.658 1.00 87.81 88 GLN A N 1
ATOM 732 C CA . GLN A 1 88 ? 1.759 -3.400 -1.212 1.00 87.81 88 GLN A CA 1
ATOM 733 C C . GLN A 1 88 ? 0.279 -3.032 -1.014 1.00 87.81 88 GLN A C 1
ATOM 735 O O . GLN A 1 88 ? -0.093 -2.458 0.013 1.00 87.81 88 GLN A O 1
ATOM 740 N N . LEU A 1 89 ? -0.584 -3.420 -1.955 1.00 88.56 89 LEU A N 1
ATOM 741 C CA . LEU A 1 89 ? -2.021 -3.159 -1.893 1.00 88.56 89 LEU A CA 1
ATOM 742 C C . LEU A 1 89 ? -2.726 -3.987 -0.819 1.00 88.56 89 LEU A C 1
ATOM 744 O O . LEU A 1 89 ? -3.681 -3.502 -0.224 1.00 88.56 89 LEU A O 1
ATOM 748 N N . MET A 1 90 ? -2.245 -5.188 -0.493 1.00 88.06 90 MET A N 1
ATOM 749 C CA . MET A 1 90 ? -2.750 -5.962 0.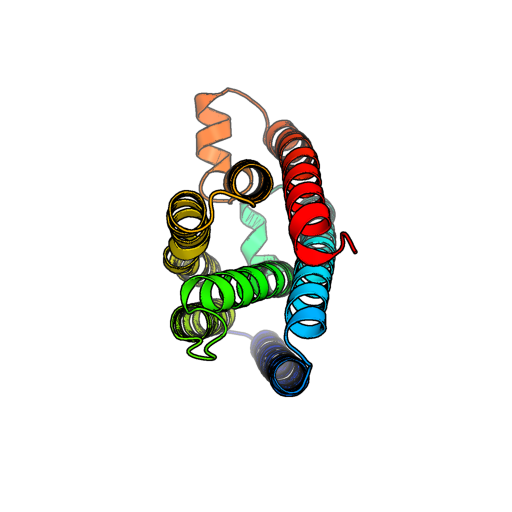647 1.00 88.06 90 MET A CA 1
ATOM 750 C C . MET A 1 90 ? -2.499 -5.240 1.974 1.00 88.06 90 MET A C 1
ATOM 752 O O . MET A 1 90 ? -3.402 -5.157 2.808 1.00 88.06 90 MET A O 1
ATOM 756 N N . GLY A 1 91 ? -1.301 -4.675 2.160 1.00 88.88 91 GLY A N 1
ATOM 757 C CA . GLY A 1 91 ? -0.982 -3.881 3.351 1.00 88.88 91 GLY A CA 1
ATOM 758 C C . GLY A 1 91 ? -1.895 -2.666 3.472 1.00 88.88 91 GLY A C 1
ATOM 759 O O . GLY A 1 91 ? -2.465 -2.398 4.526 1.00 88.88 91 GLY A O 1
ATOM 760 N N . ILE A 1 92 ? -2.119 -1.988 2.355 1.00 88.62 92 ILE A N 1
ATOM 761 C CA . ILE A 1 92 ? -3.067 -0.887 2.250 1.00 88.62 92 ILE A CA 1
ATOM 762 C C . ILE A 1 92 ? -4.520 -1.327 2.536 1.00 88.62 92 ILE A C 1
ATOM 764 O O . ILE A 1 92 ? -5.241 -0.638 3.258 1.00 88.62 92 ILE A O 1
ATOM 768 N N . GLY A 1 93 ? -4.953 -2.482 2.030 1.00 90.38 93 GLY A N 1
ATOM 769 C CA . GLY A 1 93 ? -6.292 -3.025 2.264 1.00 90.38 93 GLY A CA 1
ATOM 770 C C . GLY A 1 93 ? -6.565 -3.279 3.747 1.00 90.38 93 GLY A C 1
ATOM 771 O O . GLY A 1 93 ? -7.638 -2.939 4.240 1.00 90.38 93 GLY A O 1
ATOM 772 N N . PHE A 1 94 ? -5.578 -3.777 4.499 1.00 89.19 94 PHE A N 1
ATOM 773 C CA . PHE A 1 94 ? -5.698 -3.884 5.959 1.00 89.19 94 PHE A CA 1
ATOM 774 C C . PHE A 1 94 ? -5.834 -2.526 6.649 1.00 89.19 94 PHE A C 1
ATOM 776 O O . PHE A 1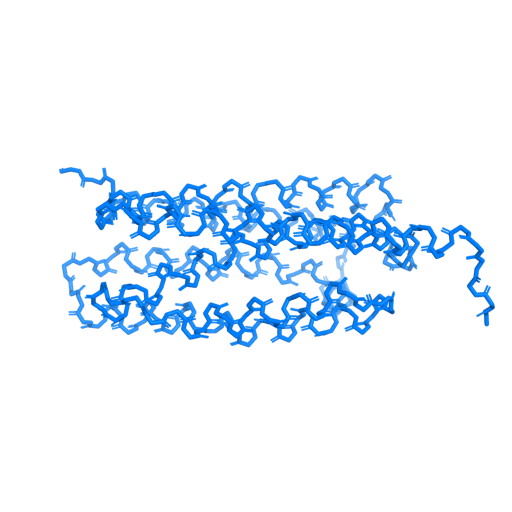 94 ? -6.522 -2.424 7.664 1.00 89.19 94 PHE A O 1
ATOM 783 N N . LEU A 1 95 ? -5.222 -1.472 6.108 1.00 88.31 95 LEU A N 1
ATOM 784 C CA . LEU A 1 95 ? -5.393 -0.128 6.649 1.00 88.31 95 LEU A CA 1
ATOM 785 C C . LEU A 1 95 ? -6.826 0.383 6.421 1.00 88.31 95 LEU A C 1
ATOM 787 O O . LEU A 1 95 ? -7.397 0.980 7.330 1.00 88.31 95 LEU A O 1
ATOM 791 N N . ILE A 1 96 ? -7.440 0.067 5.271 1.00 90.62 96 ILE A N 1
ATOM 792 C CA . ILE A 1 96 ? -8.868 0.333 5.008 1.00 90.62 96 ILE A CA 1
ATOM 793 C C . ILE A 1 96 ? -9.751 -0.418 6.010 1.00 90.62 96 ILE A C 1
ATOM 795 O O . ILE A 1 96 ? -10.631 0.194 6.607 1.00 90.62 96 ILE A O 1
ATOM 799 N N . VAL A 1 97 ? -9.482 -1.707 6.248 1.00 89.38 97 VAL A N 1
ATOM 800 C CA . VAL A 1 97 ? -10.198 -2.534 7.241 1.00 89.38 97 VAL A CA 1
ATOM 801 C C . VAL A 1 97 ? -10.187 -1.873 8.619 1.00 89.38 97 VAL A C 1
ATOM 803 O O . VAL A 1 97 ? -11.236 -1.748 9.249 1.00 89.38 97 VAL A O 1
ATOM 806 N N . VAL A 1 98 ? -9.021 -1.408 9.081 1.00 87.81 98 VAL A N 1
ATOM 807 C CA . VAL A 1 98 ? -8.908 -0.736 10.386 1.00 87.81 98 VAL A CA 1
ATOM 808 C C . VAL A 1 98 ? -9.642 0.601 10.396 1.00 87.81 98 VAL A C 1
ATOM 810 O O . VAL A 1 98 ? -10.351 0.901 11.356 1.00 87.81 98 VAL A O 1
ATOM 813 N N . SER A 1 99 ? -9.501 1.396 9.336 1.00 88.88 99 SER A N 1
ATOM 814 C CA . SER A 1 99 ? -10.214 2.664 9.180 1.00 88.88 99 SER A CA 1
ATOM 815 C C . SER A 1 99 ? -11.734 2.476 9.209 1.00 88.88 99 SER A C 1
ATOM 817 O O . SER A 1 99 ? -12.425 3.215 9.910 1.00 88.88 99 SER A O 1
ATOM 819 N N . GLU A 1 100 ? -12.267 1.474 8.505 1.00 89.44 100 GLU A N 1
ATOM 820 C CA . GLU A 1 100 ? -13.699 1.154 8.519 1.00 89.44 100 GLU A CA 1
ATOM 821 C C . GLU A 1 100 ? -14.145 0.721 9.910 1.00 89.44 100 GLU A C 1
ATOM 823 O O . GLU A 1 100 ? -15.114 1.266 10.440 1.00 89.44 100 GLU A O 1
ATOM 828 N N . TYR A 1 101 ? -13.409 -0.203 10.529 1.00 85.88 101 TYR A N 1
ATOM 829 C CA . TYR A 1 101 ? -13.717 -0.684 11.871 1.00 85.88 101 TYR A CA 1
ATOM 830 C C . TYR A 1 101 ? -13.780 0.466 12.884 1.00 85.88 101 TYR A C 1
ATOM 832 O O . TYR A 1 101 ? -14.720 0.555 13.676 1.00 85.88 101 TYR A O 1
ATOM 840 N N . ALA A 1 102 ? -12.820 1.392 12.827 1.00 83.69 102 ALA A N 1
ATOM 841 C CA . ALA A 1 102 ? -12.780 2.553 13.706 1.00 83.69 102 ALA A CA 1
ATOM 842 C C . ALA A 1 102 ? -13.946 3.529 13.451 1.00 83.69 102 ALA A C 1
ATOM 844 O O . ALA A 1 102 ? -14.583 3.987 14.401 1.00 83.69 102 ALA A O 1
ATOM 845 N N . VAL A 1 103 ? -14.278 3.825 12.188 1.00 87.19 103 VAL A N 1
ATOM 846 C CA . VAL A 1 103 ? -15.386 4.735 11.827 1.00 87.19 103 VAL A CA 1
ATOM 847 C C . VAL A 1 103 ? -16.744 4.172 12.231 1.00 87.19 103 VAL A C 1
ATOM 849 O O . VAL A 1 103 ? -17.581 4.902 12.772 1.00 87.19 103 VAL A O 1
ATOM 852 N N . PHE A 1 104 ? -16.962 2.877 12.008 1.00 86.69 104 PHE A N 1
ATOM 853 C CA . PHE A 1 104 ? -18.228 2.208 12.294 1.00 86.69 104 PHE A CA 1
ATOM 854 C C . PHE A 1 104 ? -18.340 1.697 13.736 1.00 86.69 104 PHE A C 1
ATOM 856 O O . PHE A 1 104 ? -19.184 0.845 14.018 1.00 86.69 104 PHE A O 1
ATOM 863 N N . ASN A 1 105 ? -17.543 2.248 14.662 1.00 80.62 105 ASN A N 1
ATOM 864 C CA . ASN A 1 105 ? -17.555 1.917 16.090 1.00 80.62 105 ASN A CA 1
ATOM 865 C C . ASN A 1 105 ? -17.459 0.397 16.348 1.00 80.62 105 ASN A C 1
ATOM 867 O O . ASN A 1 105 ? -18.244 -0.156 17.117 1.00 80.62 105 ASN A O 1
ATOM 871 N N . GLY A 1 106 ? -16.554 -0.287 15.652 1.00 73.62 106 GLY A N 1
ATOM 872 C CA . GLY A 1 106 ? -16.306 -1.719 15.813 1.00 73.62 106 GLY A CA 1
ATOM 873 C C . GLY A 1 106 ? -17.279 -2.649 15.083 1.00 73.62 106 GLY A C 1
ATOM 874 O O . GLY A 1 106 ? -17.245 -3.860 15.286 1.00 73.62 106 GLY A O 1
ATOM 875 N N . LYS A 1 107 ? -18.153 -2.117 14.219 1.00 78.81 107 LYS A N 1
ATOM 876 C CA . LYS A 1 107 ? -19.046 -2.938 13.388 1.00 78.81 107 LYS A CA 1
ATOM 877 C C . LYS A 1 107 ? -18.359 -3.402 12.099 1.00 78.81 107 LYS A C 1
ATOM 879 O O . LYS A 1 107 ? -17.730 -2.620 11.388 1.00 78.81 107 LYS A O 1
ATOM 884 N N . ASP A 1 108 ? -18.562 -4.673 11.773 1.00 78.38 108 ASP A N 1
ATOM 885 C CA . ASP A 1 108 ? -17.947 -5.402 10.659 1.00 78.38 108 ASP A CA 1
ATOM 886 C C . ASP A 1 108 ? -18.687 -5.169 9.308 1.00 78.38 108 ASP A C 1
ATOM 888 O O . ASP A 1 108 ? -19.312 -6.085 8.780 1.00 78.38 108 ASP A O 1
ATOM 892 N N . TYR A 1 109 ? -18.661 -3.948 8.742 1.00 80.56 109 TYR A N 1
ATOM 893 C CA . TYR A 1 109 ? -19.335 -3.635 7.455 1.00 80.56 109 TYR A CA 1
ATOM 894 C C . TYR A 1 109 ? -18.482 -3.872 6.189 1.00 80.56 109 TYR A C 1
ATOM 896 O O . TYR A 1 109 ? -19.019 -4.312 5.177 1.00 80.56 109 TYR A O 1
ATOM 904 N N . TYR A 1 110 ? -17.177 -3.587 6.231 1.00 85.56 110 TYR A N 1
ATOM 905 C CA . TYR A 1 110 ? -16.175 -3.885 5.186 1.00 85.56 110 TYR A CA 1
ATOM 906 C C . TYR A 1 110 ? -16.485 -3.463 3.728 1.00 85.56 110 TYR A C 1
ATOM 908 O O . TYR A 1 110 ? -15.972 -4.068 2.785 1.00 85.56 110 TYR A O 1
ATOM 916 N N . VAL A 1 111 ? -17.312 -2.439 3.505 1.00 88.38 111 VAL A N 1
ATOM 917 C CA . VAL A 1 111 ? -17.784 -2.037 2.166 1.00 88.38 111 VAL A CA 1
ATOM 918 C C . VAL A 1 111 ? -16.652 -1.449 1.318 1.00 88.38 111 VAL A C 1
ATOM 920 O O . VAL A 1 111 ? -16.475 -1.838 0.161 1.00 88.38 111 VAL A O 1
ATOM 923 N N . PHE A 1 112 ? -15.859 -0.538 1.886 1.00 90.31 112 PHE A N 1
ATOM 924 C CA . PHE A 1 112 ? -14.726 0.083 1.196 1.00 90.31 112 PHE A CA 1
ATOM 925 C C . PHE A 1 112 ? -13.618 -0.932 0.943 1.00 90.31 112 PHE A C 1
ATOM 927 O O . PHE A 1 112 ? -13.030 -0.938 -0.138 1.00 90.31 112 PHE A O 1
ATOM 934 N N . PHE A 1 113 ? -13.364 -1.823 1.902 1.00 90.38 113 PHE A N 1
ATOM 935 C CA . PHE A 1 113 ? -12.395 -2.897 1.730 1.00 90.38 113 PHE A CA 1
ATOM 936 C C . PHE A 1 113 ? -12.782 -3.872 0.611 1.00 90.38 113 PHE A C 1
ATOM 938 O O . PHE A 1 113 ? -11.933 -4.219 -0.213 1.00 90.38 113 PHE A O 1
ATOM 945 N N . ILE A 1 114 ? -14.049 -4.296 0.543 1.00 90.25 114 ILE A N 1
ATOM 946 C CA . ILE A 1 114 ? -14.537 -5.185 -0.523 1.00 90.25 114 ILE A CA 1
ATOM 947 C C . ILE A 1 114 ? -14.416 -4.498 -1.887 1.00 90.25 114 ILE A C 1
ATOM 949 O O . ILE A 1 114 ? -13.873 -5.093 -2.817 1.00 90.25 114 ILE A O 1
ATOM 953 N N . GLY A 1 115 ? -14.858 -3.240 -2.000 1.00 90.69 115 GLY A N 1
ATOM 954 C CA . GLY A 1 115 ? -14.739 -2.469 -3.241 1.00 90.69 115 GLY A CA 1
ATOM 955 C C . GLY A 1 115 ? -13.287 -2.321 -3.703 1.00 90.69 115 GLY A C 1
ATOM 956 O O . GLY A 1 115 ? -12.974 -2.633 -4.852 1.00 90.69 115 GLY A O 1
ATOM 957 N N . PHE A 1 116 ? -12.386 -1.949 -2.788 1.00 92.44 116 PHE A N 1
ATOM 958 C CA . PHE A 1 116 ? -10.944 -1.889 -3.043 1.00 92.44 116 PHE A CA 1
ATOM 959 C C . PHE A 1 116 ? -10.403 -3.233 -3.542 1.00 92.44 116 PHE A C 1
ATOM 961 O O . PHE A 1 116 ? -9.747 -3.296 -4.578 1.00 92.44 116 PHE A O 1
ATOM 968 N N . THR A 1 117 ? -10.729 -4.319 -2.841 1.00 89.81 117 THR A N 1
ATOM 969 C CA . THR A 1 117 ? -10.251 -5.671 -3.155 1.00 89.81 117 THR A CA 1
ATOM 970 C C . THR A 1 117 ? -10.674 -6.111 -4.558 1.00 89.81 117 THR A C 1
ATOM 972 O O . THR A 1 117 ? -9.852 -6.637 -5.308 1.00 89.81 117 THR A O 1
ATOM 975 N N . ILE A 1 118 ? -11.927 -5.854 -4.947 1.00 90.12 118 ILE A N 1
ATOM 976 C CA . ILE A 1 118 ? -12.436 -6.182 -6.286 1.00 90.12 118 ILE A CA 1
ATOM 977 C C . ILE A 1 118 ? -11.647 -5.432 -7.365 1.00 90.12 118 ILE A C 1
ATOM 979 O O . ILE A 1 118 ? -11.183 -6.057 -8.317 1.00 90.12 118 ILE A O 1
ATOM 983 N N . VAL A 1 119 ? -11.454 -4.118 -7.213 1.00 91.06 119 VAL A N 1
ATOM 984 C CA . VAL A 1 119 ? -10.726 -3.310 -8.207 1.00 91.06 119 VAL A CA 1
ATOM 985 C C . VAL A 1 119 ? -9.271 -3.757 -8.334 1.00 91.06 119 VAL A C 1
ATOM 987 O O . VAL A 1 119 ? -8.775 -3.893 -9.451 1.00 91.06 119 VAL A O 1
ATOM 990 N N . VAL A 1 120 ? -8.606 -4.057 -7.214 1.00 90.25 120 VAL A N 1
ATOM 991 C CA . VAL A 1 120 ? -7.227 -4.566 -7.216 1.00 90.25 120 VAL A CA 1
ATOM 992 C C . VAL A 1 120 ? -7.130 -5.902 -7.950 1.00 90.25 120 VAL A C 1
ATOM 994 O O . VAL A 1 120 ? -6.277 -6.054 -8.821 1.00 90.25 120 VAL A O 1
ATOM 997 N N . PHE A 1 121 ? -8.013 -6.862 -7.661 1.00 88.88 121 PHE A N 1
ATOM 998 C CA . PHE A 1 121 ? -7.976 -8.154 -8.351 1.00 88.88 121 PHE A CA 1
ATOM 999 C C . PHE A 1 121 ? -8.289 -8.033 -9.841 1.00 88.88 121 PHE A C 1
ATOM 1001 O O . PHE A 1 121 ? -7.611 -8.671 -10.643 1.00 88.88 121 PHE A O 1
ATOM 1008 N N . ILE A 1 122 ? -9.252 -7.192 -10.230 1.00 89.44 122 ILE A N 1
ATOM 1009 C CA . ILE A 1 122 ? -9.521 -6.916 -11.647 1.00 89.44 122 ILE A CA 1
ATOM 1010 C C . ILE A 1 122 ? -8.265 -6.348 -12.318 1.00 89.44 122 ILE A C 1
ATOM 1012 O O . ILE A 1 122 ? -7.843 -6.878 -13.342 1.00 89.44 122 ILE A O 1
ATOM 1016 N N . GLY A 1 123 ? -7.630 -5.333 -11.723 1.00 87.81 123 GLY A N 1
ATOM 1017 C CA . GLY A 1 123 ? -6.405 -4.727 -12.255 1.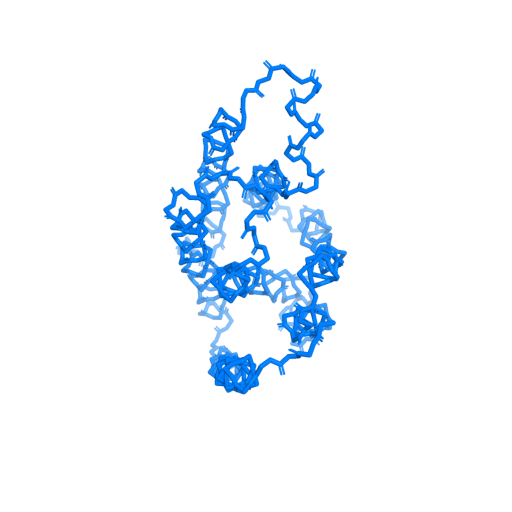00 87.81 123 GLY A CA 1
ATOM 1018 C C . GLY A 1 123 ? -5.268 -5.735 -12.431 1.00 87.81 123 GLY A C 1
ATOM 1019 O O . GLY A 1 123 ? -4.645 -5.786 -13.488 1.00 87.81 123 GLY A O 1
ATOM 1020 N N . LEU A 1 124 ? -5.041 -6.601 -11.442 1.00 87.88 124 LEU A N 1
ATOM 1021 C CA . LEU A 1 124 ? -3.969 -7.602 -11.478 1.00 87.88 124 LEU A CA 1
ATOM 1022 C C . LEU A 1 124 ? -4.222 -8.756 -12.462 1.00 87.88 124 LEU A C 1
ATOM 1024 O O . LEU A 1 124 ? -3.268 -9.413 -12.884 1.00 87.88 124 LEU A O 1
ATOM 1028 N N . LEU A 1 125 ? -5.476 -9.024 -12.832 1.00 88.31 125 LEU A N 1
ATOM 1029 C CA . LEU A 1 125 ? -5.826 -10.056 -13.816 1.00 88.31 125 LEU A CA 1
ATOM 1030 C C . LEU A 1 125 ? -5.677 -9.578 -15.269 1.00 88.31 125 LEU A C 1
ATOM 1032 O O . LEU A 1 125 ? -5.592 -10.405 -16.177 1.00 88.31 125 LEU A O 1
ATOM 1036 N N . ILE A 1 126 ? -5.606 -8.267 -15.503 1.00 88.69 126 ILE A N 1
ATOM 1037 C CA . ILE A 1 126 ? -5.426 -7.693 -16.840 1.00 88.69 126 ILE A CA 1
ATOM 1038 C C . ILE A 1 126 ? -3.998 -7.938 -17.330 1.00 88.69 126 ILE A C 1
ATOM 1040 O O . ILE A 1 126 ? -3.034 -7.784 -16.584 1.00 88.69 126 ILE A O 1
ATOM 1044 N N . GLN A 1 127 ? -3.857 -8.353 -18.591 1.00 84.00 127 GLN A N 1
ATOM 1045 C CA . GLN A 1 127 ? -2.554 -8.660 -19.197 1.00 84.00 127 GLN A CA 1
ATOM 1046 C C . GLN A 1 127 ? -1.833 -7.429 -19.733 1.00 84.00 127 GLN A C 1
ATOM 1048 O O . GLN A 1 127 ? -0.610 -7.371 -19.674 1.00 84.00 127 GLN A O 1
ATOM 1053 N N . ASP A 1 128 ? -2.584 -6.461 -20.251 1.00 87.06 128 ASP A N 1
ATOM 1054 C CA . ASP A 1 128 ? -2.021 -5.197 -20.699 1.00 87.06 128 ASP A CA 1
ATOM 1055 C C . ASP A 1 128 ? -1.476 -4.425 -19.491 1.00 87.06 128 ASP A C 1
ATOM 1057 O O . ASP A 1 128 ? -2.219 -4.114 -18.558 1.00 87.06 128 ASP A O 1
ATOM 1061 N N . PHE A 1 129 ? -0.170 -4.159 -19.494 1.00 84.88 129 PHE A N 1
ATOM 1062 C CA . PHE A 1 129 ? 0.519 -3.543 -18.364 1.00 84.88 129 PHE A CA 1
ATOM 1063 C C . PHE A 1 129 ? -0.027 -2.145 -18.045 1.00 84.88 129 PHE A C 1
ATOM 1065 O O . PHE A 1 129 ? -0.313 -1.851 -16.885 1.00 84.88 129 PHE A O 1
ATOM 1072 N N . LEU A 1 130 ? -0.224 -1.301 -19.062 1.00 84.12 130 LEU A N 1
ATOM 1073 C CA . LEU A 1 130 ? -0.678 0.079 -18.880 1.00 84.12 130 LEU A CA 1
ATOM 1074 C C . LEU A 1 130 ? -2.116 0.118 -18.360 1.00 84.12 130 LEU A C 1
ATOM 1076 O O . LEU A 1 130 ? -2.430 0.871 -17.438 1.00 84.12 130 LEU A O 1
ATOM 1080 N N . LEU A 1 131 ? -2.996 -0.724 -18.904 1.00 85.94 131 LEU A N 1
ATOM 1081 C CA . LEU A 1 131 ? -4.375 -0.841 -18.443 1.00 85.94 131 LEU A CA 1
ATOM 1082 C C . LEU A 1 131 ? -4.448 -1.419 -17.023 1.00 85.94 131 LEU A C 1
ATOM 1084 O O . LEU A 1 131 ? -5.190 -0.890 -16.192 1.00 85.94 131 LEU A O 1
ATOM 1088 N N . ALA A 1 132 ? -3.663 -2.459 -16.724 1.00 87.12 132 ALA A N 1
ATOM 1089 C CA . ALA A 1 132 ? -3.555 -3.036 -15.385 1.00 87.12 132 ALA A CA 1
ATOM 1090 C C . ALA A 1 132 ? -3.083 -1.986 -14.370 1.00 87.12 132 ALA A C 1
ATOM 1092 O O . ALA A 1 132 ? -3.690 -1.834 -13.306 1.00 87.12 132 ALA A O 1
ATOM 1093 N N . GLN A 1 133 ? -2.050 -1.214 -14.717 1.00 83.56 133 GLN A N 1
ATOM 1094 C CA . GLN A 1 133 ? -1.538 -0.119 -13.901 1.00 83.56 133 GLN A CA 1
ATOM 1095 C C . GLN A 1 133 ? -2.599 0.959 -13.678 1.00 83.56 133 GLN A C 1
ATOM 1097 O O . GLN A 1 133 ? -2.851 1.316 -12.531 1.00 83.56 133 GLN A O 1
ATOM 1102 N N . ASN A 1 134 ? -3.272 1.430 -14.728 1.00 83.88 134 ASN A N 1
ATOM 1103 C CA . ASN A 1 134 ? -4.290 2.479 -14.623 1.00 83.88 134 ASN A CA 1
ATOM 1104 C C . ASN A 1 134 ? -5.495 2.054 -13.775 1.00 83.88 134 ASN A C 1
ATOM 1106 O O . ASN A 1 134 ? -5.968 2.828 -12.943 1.00 83.88 134 ASN A O 1
ATOM 1110 N N . ILE A 1 135 ? -5.975 0.817 -13.923 1.00 86.00 135 ILE A N 1
ATOM 1111 C CA . ILE A 1 135 ? -7.074 0.295 -13.093 1.00 86.00 135 ILE A CA 1
ATOM 1112 C C . ILE A 1 135 ? -6.633 0.130 -11.640 1.00 86.00 135 ILE A C 1
ATOM 1114 O O . ILE A 1 135 ? -7.378 0.476 -10.724 1.00 86.00 135 ILE A O 1
ATOM 1118 N N . THR A 1 136 ? -5.402 -0.327 -11.420 1.00 82.81 136 THR A N 1
ATOM 1119 C CA . THR A 1 136 ? -4.833 -0.453 -10.075 1.00 82.81 136 THR A CA 1
ATOM 1120 C C . THR A 1 136 ? -4.626 0.917 -9.418 1.00 82.81 136 THR A C 1
ATOM 1122 O O . THR A 1 136 ? -4.898 1.078 -8.231 1.00 82.81 136 THR A O 1
ATOM 1125 N N . VAL A 1 137 ? -4.248 1.941 -10.188 1.00 78.38 137 VAL A N 1
ATOM 1126 C CA . VAL A 1 137 ? -4.253 3.351 -9.760 1.00 78.38 137 VAL A CA 1
ATOM 1127 C C . VAL A 1 137 ? -5.682 3.826 -9.471 1.00 78.38 137 VAL A C 1
ATOM 1129 O O . VAL A 1 137 ? -5.899 4.568 -8.521 1.00 78.38 137 VAL A O 1
ATOM 1132 N N . GLY A 1 138 ? -6.693 3.345 -10.195 1.00 73.00 138 GLY A N 1
ATOM 1133 C CA . GLY A 1 138 ? -8.105 3.575 -9.868 1.00 73.00 138 GLY A CA 1
ATOM 1134 C C . GLY A 1 138 ? -8.493 3.103 -8.458 1.00 73.00 138 GLY A C 1
ATOM 1135 O O . GLY A 1 138 ? -9.334 3.728 -7.808 1.00 73.00 138 GLY A O 1
ATOM 1136 N N . ALA A 1 139 ? -7.820 2.077 -7.920 1.00 81.88 139 ALA A N 1
ATOM 1137 C CA . ALA A 1 139 ? -8.000 1.653 -6.529 1.00 81.88 139 ALA A CA 1
ATOM 1138 C C . ALA A 1 139 ? -7.583 2.739 -5.510 1.00 81.88 139 ALA A C 1
ATOM 1140 O O . ALA A 1 139 ? -8.059 2.710 -4.373 1.00 81.88 139 ALA A O 1
ATOM 1141 N N . LEU A 1 140 ? -6.786 3.747 -5.910 1.00 70.81 140 LEU A N 1
ATOM 1142 C CA . LEU A 1 140 ? -6.493 4.940 -5.098 1.00 70.81 140 LEU A CA 1
ATOM 1143 C C . LEU A 1 140 ? -7.758 5.729 -4.729 1.00 70.81 140 LEU A C 1
ATOM 1145 O O . LEU A 1 140 ? -7.769 6.397 -3.696 1.00 70.81 140 LEU A O 1
ATOM 1149 N N . GLY A 1 141 ? -8.847 5.623 -5.499 1.00 79.56 141 GLY A N 1
ATOM 1150 C CA . GLY A 1 141 ? -10.131 6.231 -5.133 1.00 79.56 141 GLY A CA 1
ATOM 1151 C C . GLY A 1 141 ? -10.649 5.728 -3.781 1.00 79.56 141 GLY A C 1
ATOM 1152 O O . GLY A 1 141 ? -11.114 6.513 -2.957 1.00 79.56 141 GLY A O 1
ATOM 1153 N N . PHE A 1 142 ? -10.470 4.435 -3.494 1.00 85.81 142 PHE A N 1
ATOM 1154 C CA . PHE A 1 142 ? -10.795 3.863 -2.185 1.00 85.81 142 PHE A CA 1
ATOM 1155 C C . PHE A 1 142 ? -9.804 4.296 -1.102 1.00 85.81 142 PHE A C 1
ATOM 1157 O O . PHE A 1 142 ? -10.155 4.306 0.075 1.00 85.81 142 PHE A O 1
ATOM 1164 N N . LEU A 1 143 ? -8.590 4.714 -1.468 1.00 82.88 143 LEU A N 1
ATOM 1165 C CA . LEU A 1 143 ? -7.595 5.173 -0.501 1.00 82.88 143 LEU A CA 1
ATOM 1166 C C . LEU A 1 143 ? -7.891 6.525 0.094 1.00 82.88 143 LEU A C 1
ATOM 1168 O O . LEU A 1 143 ? -7.484 6.760 1.229 1.00 82.88 143 LEU A O 1
ATOM 1172 N N . ALA A 1 144 ? -8.661 7.362 -0.598 1.00 85.44 144 ALA A N 1
ATOM 1173 C CA . ALA A 1 144 ? -9.183 8.595 -0.027 1.00 85.44 144 ALA A CA 1
ATOM 1174 C C . ALA A 1 144 ? -10.029 8.336 1.235 1.00 85.44 144 ALA A C 1
ATOM 1176 O O . ALA A 1 144 ? -10.082 9.191 2.119 1.00 85.44 144 ALA A O 1
ATOM 1177 N N . PHE A 1 145 ? -10.619 7.141 1.382 1.00 89.12 145 PHE A N 1
ATOM 1178 C CA . PHE A 1 145 ? -11.343 6.762 2.595 1.00 89.12 145 PHE A CA 1
ATOM 1179 C C . PHE A 1 145 ? -10.453 6.797 3.844 1.00 89.12 145 PHE A C 1
ATOM 1181 O O . PHE A 1 145 ? -10.914 7.212 4.904 1.00 89.12 145 PHE A O 1
ATOM 1188 N N . ILE A 1 146 ? -9.172 6.432 3.736 1.00 88.69 146 ILE A N 1
ATOM 1189 C CA . ILE A 1 146 ? -8.251 6.393 4.878 1.00 88.69 146 ILE A CA 1
ATOM 1190 C C . ILE A 1 146 ? -8.077 7.791 5.499 1.00 88.69 146 ILE A C 1
ATOM 1192 O O . ILE A 1 146 ? -8.470 7.962 6.654 1.00 88.69 146 ILE A O 1
ATOM 1196 N N . PRO A 1 147 ? -7.570 8.830 4.808 1.00 89.12 147 PRO A N 1
ATOM 1197 C CA . PRO A 1 147 ? -7.416 10.146 5.419 1.00 89.12 147 PRO A CA 1
ATOM 1198 C C . PRO A 1 147 ? -8.761 10.751 5.842 1.00 89.12 147 PRO A C 1
ATOM 1200 O O . PRO A 1 147 ? -8.834 11.356 6.910 1.00 89.12 147 PRO A O 1
ATOM 1203 N N . ILE A 1 148 ? -9.841 10.532 5.080 1.00 91.06 148 ILE A N 1
ATOM 1204 C CA . ILE A 1 148 ? -11.187 11.005 5.446 1.00 91.06 148 ILE A CA 1
ATOM 1205 C C . ILE A 1 148 ? -11.648 10.370 6.765 1.00 91.06 148 ILE A C 1
ATOM 1207 O O . ILE A 1 148 ? -12.138 11.077 7.649 1.00 91.06 148 ILE A O 1
ATOM 1211 N N . SER A 1 149 ? -11.442 9.059 6.933 1.00 91.12 149 SER A N 1
ATOM 1212 C CA . SER A 1 149 ? -11.787 8.325 8.155 1.00 91.12 149 SER A CA 1
ATOM 1213 C C . SER A 1 149 ? -11.061 8.894 9.374 1.00 91.12 149 SER A C 1
ATOM 1215 O O . SER A 1 149 ? -11.690 9.184 10.390 1.00 91.12 149 SER A O 1
ATOM 1217 N N . TRP A 1 150 ? -9.759 9.162 9.257 1.00 90.00 150 TRP A N 1
ATOM 1218 C CA . TRP A 1 150 ? -8.969 9.721 10.351 1.00 90.00 150 TRP A CA 1
ATOM 1219 C C . TRP A 1 150 ? -9.345 11.170 10.657 1.00 90.00 150 TRP A C 1
ATOM 1221 O O . TRP A 1 150 ? -9.465 11.518 11.828 1.00 90.00 150 TRP A O 1
ATOM 1231 N N . ILE A 1 151 ? -9.621 12.003 9.646 1.00 92.31 151 ILE A N 1
ATOM 1232 C CA . ILE A 1 151 ? -10.135 13.371 9.846 1.00 92.31 151 ILE A CA 1
ATOM 1233 C C . ILE A 1 151 ? -11.467 13.349 10.607 1.00 92.31 151 ILE A C 1
ATOM 1235 O O . ILE A 1 151 ? -11.671 14.149 11.525 1.00 92.31 151 ILE A O 1
ATOM 1239 N N . TYR A 1 152 ? -12.367 12.431 10.252 1.00 92.50 152 TYR A N 1
ATOM 1240 C CA . TYR A 1 152 ? -13.629 12.240 10.963 1.00 92.50 152 TYR A CA 1
ATOM 1241 C C . TYR A 1 152 ? -13.396 11.827 12.424 1.00 92.50 152 TYR A C 1
ATOM 1243 O O . TYR A 1 152 ? -13.935 12.454 13.340 1.00 92.50 152 TYR A O 1
ATOM 1251 N N . LEU A 1 153 ? -12.548 10.822 12.659 1.00 89.38 153 LEU A N 1
ATOM 1252 C CA . LEU A 1 153 ? -12.258 10.311 14.001 1.00 89.38 153 LEU A CA 1
ATOM 1253 C C . LEU A 1 153 ? -11.577 11.360 14.891 1.00 89.38 153 LEU A C 1
ATOM 1255 O O . LEU A 1 153 ? -11.952 11.490 16.053 1.00 89.38 153 LEU A O 1
ATOM 1259 N N . ILE A 1 154 ? -10.680 12.185 14.337 1.00 91.94 154 ILE A N 1
ATOM 1260 C CA . ILE A 1 154 ? -10.032 13.327 15.013 1.00 91.94 154 ILE A CA 1
ATOM 1261 C C . ILE A 1 154 ? -11.047 14.276 15.652 1.00 91.94 154 ILE A C 1
ATOM 1263 O O . ILE A 1 154 ? -10.787 14.813 16.729 1.00 91.94 154 ILE A O 1
ATOM 1267 N N . ARG A 1 155 ? -12.196 14.498 15.003 1.00 90.00 155 ARG A N 1
ATOM 1268 C CA . ARG A 1 155 ? -13.263 15.360 15.535 1.00 90.00 155 ARG A CA 1
ATOM 1269 C C . ARG A 1 155 ? -14.118 14.655 16.584 1.00 90.00 155 ARG A C 1
ATOM 1271 O O . ARG A 1 155 ? -14.627 15.314 17.483 1.00 90.00 155 ARG A O 1
ATOM 1278 N N . LYS A 1 156 ? -14.291 13.338 16.460 1.00 89.94 156 LYS A N 1
ATOM 1279 C CA . LYS A 1 156 ? -15.186 12.535 17.304 1.00 89.94 156 LYS A CA 1
ATOM 1280 C C . LYS A 1 156 ? -14.532 12.063 18.607 1.00 89.94 156 LYS A C 1
ATOM 1282 O O . LYS A 1 156 ? -15.229 11.916 19.603 1.00 89.94 156 LYS A O 1
ATOM 1287 N N . LEU A 1 157 ? -13.220 11.819 18.601 1.00 87.25 157 LEU A N 1
ATOM 1288 C CA . LEU A 1 157 ? -12.468 11.230 19.716 1.00 87.25 157 LEU A CA 1
ATOM 1289 C C . LEU A 1 157 ? -11.332 12.174 20.166 1.00 87.25 157 LEU A C 1
ATOM 1291 O O . LEU A 1 157 ? -10.171 11.969 19.803 1.00 87.25 157 LEU A O 1
ATOM 1295 N N . PRO A 1 158 ? -11.633 13.228 20.949 1.00 87.44 158 PRO A N 1
ATOM 1296 C CA . PRO A 1 158 ? -10.644 14.240 21.326 1.00 87.44 158 PRO A CA 1
ATOM 1297 C C . PRO A 1 158 ? -9.483 13.679 22.163 1.00 87.44 158 PRO A C 1
ATOM 1299 O O . PRO A 1 158 ? -8.360 14.164 22.046 1.00 87.44 158 PRO A O 1
ATOM 1302 N N . GLU A 1 159 ? -9.718 12.625 22.948 1.00 87.44 159 GLU A N 1
ATOM 1303 C CA . GLU A 1 159 ? -8.708 11.994 23.813 1.00 87.44 159 GLU A CA 1
ATOM 1304 C C . GLU A 1 159 ? -7.547 11.371 23.023 1.00 87.44 159 GLU A C 1
ATOM 1306 O O . GLU A 1 159 ? -6.396 11.412 23.452 1.00 87.44 159 GLU A O 1
ATOM 1311 N N . THR A 1 160 ? -7.819 10.840 21.827 1.00 87.88 160 THR A N 1
ATOM 1312 C CA . THR A 1 160 ? -6.809 10.202 20.962 1.00 87.88 160 THR A CA 1
ATOM 1313 C C . THR A 1 160 ? -6.373 11.096 19.799 1.00 87.88 160 THR A C 1
ATOM 1315 O O . THR A 1 160 ? -5.641 10.656 18.908 1.00 87.88 160 THR A O 1
ATOM 1318 N N . ARG A 1 161 ? -6.766 12.378 19.813 1.00 89.50 161 ARG A N 1
ATOM 1319 C CA . ARG A 1 161 ? -6.586 13.336 18.710 1.00 89.50 161 ARG A CA 1
ATOM 1320 C C . ARG A 1 161 ? -5.156 13.413 18.187 1.00 89.50 161 ARG A C 1
ATOM 1322 O O . ARG A 1 161 ? -4.943 13.329 16.981 1.00 89.50 161 ARG A O 1
ATOM 1329 N N . ASN A 1 162 ? -4.181 13.550 19.083 1.00 91.06 162 ASN A N 1
ATOM 1330 C CA . ASN A 1 162 ? -2.772 13.681 18.702 1.00 91.06 162 ASN A CA 1
ATOM 1331 C C . ASN A 1 162 ? -2.250 12.414 18.017 1.00 91.06 162 ASN A C 1
ATOM 1333 O O . ASN A 1 162 ? -1.546 12.503 17.016 1.00 91.06 162 ASN A O 1
ATOM 1337 N N . ASN A 1 163 ? -2.648 11.237 18.507 1.00 90.25 163 ASN A N 1
ATOM 1338 C CA . ASN A 1 163 ? -2.252 9.966 17.907 1.00 90.25 163 ASN A CA 1
ATOM 1339 C C . ASN A 1 163 ? -2.870 9.805 16.512 1.00 90.25 163 ASN A C 1
ATOM 1341 O O . ASN A 1 163 ? -2.174 9.421 15.579 1.00 90.25 163 ASN A O 1
ATOM 1345 N N . MET A 1 164 ? -4.142 10.168 16.336 1.00 90.81 164 MET A N 1
ATOM 1346 C CA . MET A 1 164 ? -4.802 10.110 15.026 1.00 90.81 164 MET A CA 1
ATOM 1347 C C . MET A 1 164 ? -4.231 11.124 14.027 1.00 90.81 164 MET A C 1
ATOM 1349 O O . MET A 1 164 ? -4.099 10.802 12.850 1.00 90.81 164 MET A O 1
ATOM 1353 N N . LEU A 1 165 ? -3.835 12.319 14.482 1.00 92.56 165 LEU A N 1
ATOM 1354 C CA . LEU A 1 165 ? -3.107 13.284 13.651 1.00 92.56 165 LEU A CA 1
ATOM 1355 C C . LEU A 1 165 ? -1.758 12.723 13.194 1.00 92.56 165 LEU A C 1
ATOM 1357 O O . LEU A 1 165 ? -1.407 12.881 12.029 1.00 92.56 165 LEU A O 1
ATOM 1361 N N . MET A 1 166 ? -1.026 12.028 14.071 1.00 92.94 166 MET A N 1
ATOM 1362 C CA . MET A 1 166 ? 0.201 11.329 13.676 1.00 92.94 166 MET A CA 1
ATOM 1363 C C . MET A 1 166 ? -0.086 10.253 12.625 1.00 92.94 166 MET A C 1
ATOM 1365 O O . MET A 1 166 ? 0.593 10.217 11.607 1.00 92.94 166 MET A O 1
ATOM 1369 N N . ILE A 1 167 ? -1.117 9.423 12.813 1.00 90.44 167 ILE A N 1
ATOM 1370 C CA . ILE A 1 167 ? -1.496 8.396 11.827 1.00 90.44 167 ILE A CA 1
ATOM 1371 C C . ILE A 1 167 ? -1.820 9.038 10.470 1.00 90.44 167 ILE A C 1
ATOM 1373 O O . ILE A 1 167 ? -1.298 8.602 9.445 1.00 90.44 167 ILE A O 1
ATOM 1377 N N . LEU A 1 168 ? -2.615 10.111 10.464 1.00 93.19 168 LEU A N 1
ATOM 1378 C CA . LEU A 1 168 ? -2.967 10.855 9.255 1.00 93.19 168 LEU A CA 1
ATOM 1379 C C . LEU A 1 168 ? -1.730 11.442 8.557 1.00 93.19 168 LEU A C 1
ATOM 1381 O O . LEU A 1 168 ? -1.547 11.227 7.361 1.00 93.19 168 LEU A O 1
ATOM 1385 N N . MET A 1 169 ? -0.870 12.157 9.288 1.00 93.69 169 MET A N 1
ATOM 1386 C CA . MET A 1 169 ? 0.352 12.747 8.726 1.00 93.69 169 MET A CA 1
ATOM 1387 C C . MET A 1 169 ? 1.306 11.674 8.205 1.00 93.69 169 MET A C 1
ATOM 1389 O O . MET A 1 169 ? 1.835 11.810 7.107 1.00 93.69 169 MET A O 1
ATOM 1393 N N . GLY A 1 170 ? 1.495 10.592 8.963 1.00 91.75 170 GLY A N 1
ATOM 1394 C CA . GLY A 1 170 ? 2.327 9.465 8.557 1.00 91.75 170 GLY A CA 1
ATOM 1395 C C . GLY A 1 170 ? 1.829 8.827 7.263 1.00 91.75 170 GLY A C 1
ATOM 1396 O O . GLY A 1 170 ? 2.625 8.589 6.357 1.00 91.75 170 GLY A O 1
ATOM 1397 N N . PHE A 1 171 ? 0.511 8.636 7.131 1.00 90.12 171 PHE A N 1
ATOM 1398 C CA . PHE A 1 171 ? -0.105 8.142 5.899 1.00 90.12 171 PHE A CA 1
ATOM 1399 C C . PHE A 1 171 ? 0.087 9.103 4.720 1.00 90.12 171 PHE A C 1
ATOM 1401 O O . PHE A 1 171 ? 0.445 8.650 3.638 1.00 90.12 171 PHE A O 1
ATOM 1408 N N . ILE A 1 172 ? -0.106 10.413 4.911 1.00 91.19 172 ILE A N 1
ATOM 1409 C CA . ILE A 1 172 ? 0.074 11.416 3.846 1.00 91.19 172 ILE A CA 1
ATOM 1410 C C . ILE A 1 172 ? 1.530 11.463 3.377 1.00 91.19 172 ILE A C 1
ATOM 1412 O O . ILE A 1 172 ? 1.781 11.443 2.177 1.00 91.19 172 ILE A O 1
ATOM 1416 N N . ILE A 1 173 ? 2.489 11.492 4.306 1.00 92.12 173 ILE A N 1
ATOM 1417 C CA . ILE A 1 173 ? 3.920 11.528 3.982 1.00 92.12 173 ILE A CA 1
ATOM 1418 C C . ILE A 1 173 ? 4.327 10.234 3.268 1.00 92.12 173 ILE A C 1
ATOM 1420 O O . ILE A 1 173 ? 4.934 10.283 2.200 1.00 92.12 173 ILE A O 1
ATOM 1424 N N . TYR A 1 174 ? 3.944 9.075 3.814 1.00 89.19 174 TYR A N 1
ATOM 1425 C CA . TYR A 1 174 ? 4.228 7.780 3.195 1.00 89.19 174 TYR A CA 1
ATOM 1426 C C . TYR A 1 174 ? 3.602 7.662 1.799 1.00 89.19 174 TYR A C 1
ATOM 1428 O O . TYR A 1 174 ? 4.289 7.321 0.838 1.00 89.19 174 TYR A O 1
ATOM 1436 N N . GLY A 1 175 ? 2.314 7.987 1.680 1.00 86.38 175 GLY A N 1
ATOM 1437 C CA . GLY A 1 175 ? 1.569 7.948 0.425 1.00 86.38 175 GLY A CA 1
ATOM 1438 C C . GLY A 1 175 ? 2.122 8.921 -0.613 1.00 86.38 175 GLY A C 1
ATOM 1439 O O . GLY A 1 175 ? 2.272 8.543 -1.768 1.00 86.38 175 GLY A O 1
ATOM 1440 N N . GLY A 1 176 ? 2.508 10.133 -0.209 1.00 86.62 176 GLY A N 1
ATOM 1441 C CA . GLY A 1 176 ? 3.175 11.099 -1.083 1.00 86.62 176 GLY A CA 1
ATOM 1442 C C . GLY A 1 176 ? 4.497 10.561 -1.630 1.00 86.62 176 GLY A C 1
ATOM 1443 O O . GLY A 1 176 ? 4.716 10.588 -2.838 1.00 86.62 176 GLY A O 1
ATOM 1444 N N . GLY A 1 177 ? 5.335 9.979 -0.765 1.00 86.12 177 GLY A N 1
ATOM 1445 C CA . GLY A 1 177 ? 6.572 9.317 -1.187 1.00 86.12 177 GLY A CA 1
ATOM 1446 C C . GLY A 1 177 ? 6.330 8.165 -2.170 1.00 86.12 177 GLY A C 1
ATOM 1447 O O . GLY A 1 177 ? 7.091 7.993 -3.118 1.00 86.12 177 GLY A O 1
ATOM 1448 N N . LEU A 1 178 ? 5.255 7.401 -1.982 1.00 82.19 178 LEU A N 1
ATOM 1449 C CA . LEU A 1 178 ? 4.855 6.299 -2.863 1.00 82.19 178 LEU A CA 1
ATOM 1450 C C . LEU A 1 178 ? 4.336 6.803 -4.220 1.00 82.19 178 LEU A C 1
ATOM 1452 O O . LEU A 1 178 ? 4.653 6.217 -5.248 1.00 82.19 178 LEU A O 1
ATOM 1456 N N . LEU A 1 179 ? 3.589 7.908 -4.250 1.00 81.31 179 LEU A N 1
ATOM 1457 C CA . LEU A 1 179 ? 3.089 8.497 -5.496 1.00 81.31 179 LEU A CA 1
ATOM 1458 C C . LEU A 1 179 ? 4.221 9.034 -6.382 1.00 81.31 179 LEU A C 1
ATOM 1460 O O . LEU A 1 179 ? 4.161 8.855 -7.598 1.00 81.31 179 LEU A O 1
ATOM 1464 N N . ILE A 1 180 ? 5.267 9.620 -5.787 1.00 83.56 180 ILE A N 1
ATOM 1465 C CA . ILE A 1 180 ? 6.430 10.178 -6.507 1.00 83.56 180 ILE A CA 1
ATOM 1466 C C . ILE A 1 180 ? 7.100 9.153 -7.439 1.00 83.56 180 ILE A C 1
ATOM 1468 O O . ILE A 1 180 ? 7.573 9.524 -8.505 1.00 83.56 180 ILE A O 1
ATOM 1472 N N . ILE A 1 181 ? 7.101 7.870 -7.071 1.00 79.88 181 ILE A N 1
ATOM 1473 C CA . ILE A 1 181 ? 7.693 6.776 -7.869 1.00 79.88 181 ILE A CA 1
ATOM 1474 C C . ILE A 1 181 ? 6.683 6.080 -8.786 1.00 79.88 181 ILE A C 1
ATOM 1476 O O . ILE A 1 181 ? 6.974 5.030 -9.354 1.00 79.88 181 ILE A O 1
ATOM 1480 N N . SER A 1 182 ? 5.466 6.610 -8.923 1.00 77.00 182 SER A N 1
ATOM 1481 C CA . SER A 1 182 ? 4.523 6.058 -9.893 1.00 77.00 182 SER A CA 1
ATOM 1482 C C . SER A 1 182 ? 5.013 6.353 -11.310 1.00 77.00 182 SER A C 1
ATOM 1484 O O . SER A 1 182 ? 5.398 7.482 -11.612 1.00 77.00 182 SER A O 1
ATOM 1486 N N . ALA A 1 183 ? 4.955 5.362 -12.205 1.00 70.38 183 ALA A N 1
ATOM 1487 C CA . ALA A 1 183 ? 5.502 5.517 -13.558 1.00 70.38 183 ALA A CA 1
ATOM 1488 C C . ALA A 1 183 ? 4.862 6.675 -14.355 1.00 70.38 183 ALA A C 1
ATOM 1490 O O . ALA A 1 183 ? 5.474 7.188 -15.281 1.00 70.38 183 ALA A O 1
ATOM 1491 N N . GLY A 1 184 ? 3.650 7.110 -13.984 1.00 70.75 184 GLY A N 1
ATOM 1492 C CA . GLY A 1 184 ? 3.003 8.279 -14.585 1.00 70.75 184 GLY A CA 1
ATOM 1493 C C . GLY A 1 184 ? 3.505 9.629 -14.058 1.00 70.75 184 GLY A C 1
ATOM 1494 O O . GLY A 1 184 ? 3.392 10.622 -14.767 1.00 70.75 184 GLY A O 1
ATOM 1495 N N . LEU A 1 185 ? 4.050 9.690 -12.836 1.00 79.88 185 LEU A N 1
ATOM 1496 C CA . LEU A 1 185 ? 4.572 10.931 -12.248 1.00 79.88 185 LEU A CA 1
ATOM 1497 C C . LEU A 1 185 ? 6.083 11.079 -12.406 1.00 79.88 185 LEU A C 1
ATOM 1499 O O . LEU A 1 185 ? 6.546 12.211 -12.469 1.00 79.88 185 LEU A O 1
ATOM 1503 N N . VAL A 1 186 ? 6.841 9.982 -12.494 1.00 83.50 186 VAL A N 1
ATOM 1504 C CA . VAL A 1 186 ? 8.309 10.032 -12.619 1.00 83.50 186 VAL A CA 1
ATOM 1505 C C . VAL A 1 186 ? 8.764 10.924 -13.787 1.00 83.50 186 VAL A C 1
ATOM 1507 O O . VAL A 1 186 ? 9.537 11.840 -13.512 1.00 83.50 186 VAL A O 1
ATOM 1510 N N . PRO A 1 187 ? 8.246 10.780 -15.028 1.00 82.94 187 PRO A N 1
ATOM 1511 C CA . PRO A 1 187 ? 8.656 11.646 -16.140 1.00 82.94 187 PRO A CA 1
ATOM 1512 C C . PRO A 1 187 ? 8.287 13.117 -15.909 1.00 82.94 187 PRO A C 1
ATOM 1514 O O . PRO A 1 187 ? 9.067 14.018 -16.181 1.00 82.94 187 PRO A O 1
ATOM 1517 N N . ILE A 1 188 ? 7.108 13.369 -15.328 1.00 86.19 188 ILE A N 1
ATOM 1518 C CA . ILE A 1 188 ? 6.638 14.728 -15.022 1.00 86.19 188 ILE A CA 1
ATOM 1519 C C . ILE A 1 188 ? 7.549 15.393 -13.980 1.00 86.19 188 ILE A C 1
ATOM 1521 O O . ILE A 1 188 ? 7.848 16.580 -14.075 1.00 86.19 188 ILE A O 1
ATOM 1525 N N . ILE A 1 189 ? 7.973 14.644 -12.962 1.00 86.44 189 ILE A N 1
ATOM 1526 C CA . ILE A 1 189 ? 8.857 15.139 -11.903 1.00 86.44 189 ILE A CA 1
ATOM 1527 C C . ILE A 1 189 ? 10.266 15.382 -12.451 1.00 86.44 189 ILE A C 1
ATOM 1529 O O . ILE A 1 189 ? 10.850 16.416 -12.129 1.00 86.44 189 ILE A O 1
ATOM 1533 N N . GLU A 1 190 ? 10.788 14.474 -13.278 1.00 88.06 190 GLU A N 1
ATOM 1534 C CA . GLU A 1 190 ? 12.075 14.633 -13.967 1.00 88.06 190 GLU A CA 1
ATOM 1535 C C . GLU A 1 190 ? 12.098 15.925 -14.796 1.00 88.06 190 GLU A C 1
ATOM 1537 O O . GLU A 1 190 ? 12.984 16.759 -14.606 1.00 88.06 190 GLU A O 1
ATOM 1542 N N . ASP A 1 191 ? 11.061 16.157 -15.606 1.00 89.00 191 ASP A N 1
ATOM 1543 C CA . ASP A 1 191 ? 10.947 17.345 -16.457 1.00 89.00 191 ASP A CA 1
ATOM 1544 C C . ASP A 1 191 ? 10.795 18.653 -15.658 1.00 89.00 191 ASP A C 1
ATOM 1546 O O . ASP A 1 191 ? 11.395 19.672 -16.001 1.00 89.00 191 ASP A O 1
ATOM 1550 N N . ILE A 1 192 ? 9.984 18.656 -14.590 1.00 91.94 192 ILE A N 1
ATOM 1551 C CA . ILE A 1 192 ? 9.688 19.872 -13.809 1.00 91.94 192 ILE A CA 1
ATOM 1552 C C . ILE A 1 192 ? 10.852 20.264 -12.898 1.00 91.94 192 ILE A C 1
ATOM 1554 O O . ILE A 1 192 ? 11.160 21.450 -12.764 1.00 91.94 192 ILE A O 1
ATOM 1558 N N . PHE A 1 193 ? 11.454 19.290 -12.217 1.00 90.31 193 PHE A N 1
ATOM 1559 C CA . PHE A 1 193 ? 12.474 19.546 -11.199 1.00 90.31 193 PHE A CA 1
ATOM 1560 C C . PHE A 1 193 ? 13.901 19.417 -11.734 1.00 90.31 193 PHE A C 1
ATOM 1562 O O . PHE A 1 193 ? 14.829 19.758 -11.003 1.00 90.31 193 PHE A O 1
ATOM 1569 N N . LEU A 1 194 ? 14.079 18.983 -12.989 1.00 88.75 194 LEU A N 1
ATOM 1570 C CA . LEU A 1 194 ? 15.382 18.779 -13.632 1.00 88.75 194 LEU A CA 1
ATOM 1571 C C . LEU A 1 194 ? 16.297 17.851 -12.813 1.00 88.75 194 LEU A C 1
ATOM 1573 O O . LEU A 1 194 ? 17.504 18.076 -12.718 1.00 88.75 194 LEU A O 1
ATOM 1577 N N . ILE A 1 195 ? 15.705 16.827 -12.197 1.00 90.62 195 ILE A N 1
ATOM 1578 C CA . ILE A 1 195 ? 16.404 15.798 -11.417 1.00 90.62 195 ILE A CA 1
ATOM 1579 C C . ILE A 1 195 ? 16.332 14.464 -12.146 1.00 90.62 195 ILE A C 1
ATOM 1581 O O . ILE A 1 195 ? 15.331 14.147 -12.781 1.00 90.62 195 ILE A O 1
ATOM 1585 N N . SER A 1 196 ? 17.381 13.661 -12.022 1.00 88.88 196 SER A N 1
ATOM 1586 C CA . SER A 1 196 ? 17.438 12.343 -12.648 1.00 88.88 196 SER A CA 1
ATOM 1587 C C . SER A 1 196 ? 16.449 11.361 -12.013 1.00 88.88 196 SER A C 1
ATOM 1589 O O . SER A 1 196 ? 16.160 11.421 -10.813 1.00 88.88 196 SER A O 1
ATOM 1591 N N . VAL A 1 197 ? 16.010 10.362 -12.787 1.00 84.12 197 VAL A N 1
ATOM 1592 C CA . VAL A 1 197 ? 15.206 9.232 -12.276 1.00 84.12 197 VAL A CA 1
ATOM 1593 C C . VAL A 1 197 ? 15.846 8.592 -11.036 1.00 84.12 197 VAL A C 1
ATOM 1595 O O . VAL A 1 197 ? 15.161 8.287 -10.062 1.00 84.12 197 VAL A O 1
ATOM 1598 N N . HIS A 1 198 ? 17.174 8.458 -11.007 1.00 85.69 198 HIS A N 1
ATOM 1599 C CA . HIS A 1 198 ? 17.896 7.898 -9.861 1.00 85.69 198 HIS A CA 1
ATOM 1600 C C . HIS A 1 198 ? 17.674 8.708 -8.575 1.00 85.69 198 HIS A C 1
ATOM 1602 O O . HIS A 1 198 ? 17.454 8.131 -7.506 1.00 85.69 198 HIS A O 1
ATOM 1608 N N . GLU A 1 199 ? 17.692 10.038 -8.668 1.00 87.25 199 GLU A N 1
ATOM 1609 C CA . GLU A 1 199 ? 17.453 10.932 -7.533 1.00 87.25 199 GLU A CA 1
ATOM 1610 C C . GLU A 1 199 ? 16.003 10.852 -7.052 1.00 87.25 199 GLU A C 1
ATOM 1612 O O . GLU A 1 199 ? 15.767 10.776 -5.846 1.00 87.25 199 GLU A O 1
ATOM 1617 N N . ILE A 1 200 ? 15.031 10.770 -7.967 1.00 87.69 200 ILE A N 1
ATOM 1618 C CA . ILE A 1 200 ? 13.608 10.586 -7.631 1.00 87.69 200 ILE A CA 1
ATOM 1619 C C . ILE A 1 200 ? 13.412 9.305 -6.807 1.00 87.69 200 ILE A C 1
ATOM 1621 O O . ILE A 1 200 ? 12.774 9.316 -5.746 1.00 87.69 200 ILE A O 1
ATOM 1625 N N . TYR A 1 201 ? 14.014 8.202 -7.260 1.00 85.12 201 TYR A N 1
ATOM 1626 C CA . TYR A 1 201 ? 13.933 6.904 -6.590 1.00 85.12 201 TYR A CA 1
ATOM 1627 C C . TYR A 1 201 ? 14.701 6.852 -5.262 1.00 85.12 201 TYR A C 1
ATOM 1629 O O . TYR A 1 201 ? 14.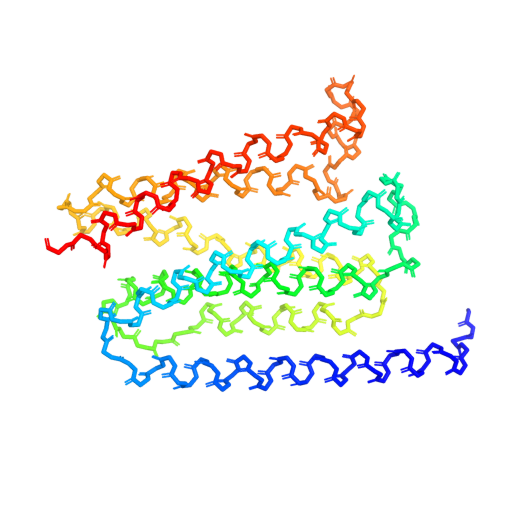358 6.027 -4.416 1.00 85.12 201 TYR A O 1
ATOM 1637 N N . LEU A 1 202 ? 15.677 7.739 -5.035 1.00 86.44 202 LEU A N 1
ATOM 1638 C CA . LEU A 1 202 ? 16.367 7.902 -3.749 1.00 86.44 202 LEU A CA 1
ATOM 1639 C C . LEU A 1 202 ? 15.564 8.773 -2.765 1.00 86.44 202 LEU A C 1
ATOM 1641 O O . LEU A 1 202 ? 15.436 8.436 -1.586 1.00 86.44 202 LEU A O 1
ATOM 1645 N N . ILE A 1 203 ? 14.986 9.877 -3.247 1.00 87.38 203 ILE A N 1
ATOM 1646 C CA . ILE A 1 203 ? 14.180 10.812 -2.448 1.00 87.38 203 ILE A CA 1
ATOM 1647 C C . ILE A 1 203 ? 12.918 10.126 -1.922 1.00 87.38 203 ILE A C 1
ATOM 1649 O O . ILE A 1 203 ? 12.524 10.326 -0.772 1.00 87.38 203 ILE A O 1
ATOM 1653 N N . SER A 1 204 ? 12.288 9.280 -2.734 1.00 87.88 204 SER A N 1
ATOM 1654 C CA . SER A 1 204 ? 11.042 8.614 -2.362 1.00 87.88 204 SER A CA 1
ATOM 1655 C C . SER A 1 204 ? 11.152 7.781 -1.066 1.00 87.88 204 SER A C 1
ATOM 1657 O O . SER A 1 204 ? 10.386 8.048 -0.136 1.00 87.88 204 SER A O 1
ATOM 1659 N N . PRO A 1 205 ? 12.113 6.848 -0.900 1.00 82.50 205 PRO A N 1
ATOM 1660 C CA . PRO A 1 205 ? 12.392 6.187 0.377 1.00 82.50 205 PRO A CA 1
ATOM 1661 C C . PRO A 1 205 ? 12.684 7.146 1.537 1.00 82.50 205 PRO A C 1
ATOM 1663 O O . PRO A 1 205 ? 12.207 6.904 2.647 1.00 82.50 205 PRO A O 1
ATOM 1666 N N . LEU A 1 206 ? 13.425 8.236 1.296 1.00 87.81 206 LEU A N 1
ATOM 1667 C CA . LEU A 1 206 ? 13.742 9.238 2.324 1.00 87.81 206 LEU A CA 1
ATOM 1668 C C . LEU A 1 206 ? 12.493 9.958 2.848 1.00 87.81 206 LEU A C 1
ATOM 1670 O O . LEU A 1 206 ? 12.470 10.357 4.009 1.00 87.81 206 LEU A O 1
ATOM 1674 N N . ILE A 1 207 ? 11.445 10.077 2.032 1.00 90.12 207 ILE A N 1
ATOM 1675 C CA . ILE A 1 207 ? 10.127 10.578 2.446 1.00 90.12 207 ILE A CA 1
ATOM 1676 C C . ILE A 1 207 ? 9.311 9.458 3.112 1.00 90.12 207 ILE A C 1
ATOM 1678 O O . ILE A 1 207 ? 8.698 9.659 4.163 1.00 90.12 207 ILE A O 1
ATOM 1682 N N . GLN A 1 208 ? 9.318 8.255 2.533 1.00 88.00 208 GLN A N 1
ATOM 1683 C CA . GLN A 1 208 ? 8.513 7.128 3.008 1.00 88.00 208 GLN A CA 1
ATOM 1684 C C . GLN A 1 208 ? 8.906 6.651 4.413 1.00 88.00 208 GLN A C 1
ATOM 1686 O O . GLN A 1 208 ? 8.016 6.335 5.205 1.00 88.00 208 GLN A O 1
ATOM 1691 N N . ILE A 1 209 ? 10.202 6.603 4.747 1.00 87.94 209 ILE A N 1
ATOM 1692 C CA . ILE A 1 209 ? 10.691 6.116 6.050 1.00 87.94 209 ILE A CA 1
ATOM 1693 C C . ILE A 1 209 ? 10.151 6.974 7.211 1.00 87.94 209 ILE A C 1
ATOM 1695 O O . ILE A 1 209 ? 9.502 6.408 8.096 1.00 87.94 209 ILE A O 1
ATOM 1699 N N . PRO A 1 210 ? 10.324 8.313 7.229 1.00 91.62 210 PRO A N 1
ATOM 1700 C CA . PRO A 1 210 ? 9.689 9.172 8.227 1.00 91.62 210 PRO A CA 1
ATOM 1701 C C . PRO A 1 210 ? 8.169 9.000 8.285 1.00 91.62 210 PRO A C 1
ATOM 1703 O O . PRO A 1 210 ? 7.611 8.920 9.379 1.00 91.62 210 PRO A O 1
ATOM 1706 N N . GLY A 1 211 ? 7.501 8.884 7.132 1.00 91.19 211 GLY A N 1
ATOM 1707 C CA . GLY A 1 211 ? 6.057 8.642 7.066 1.00 91.19 211 GLY A CA 1
ATOM 1708 C C . GLY A 1 211 ? 5.638 7.363 7.797 1.00 91.19 211 GLY A C 1
ATOM 1709 O O . GLY A 1 211 ? 4.764 7.407 8.666 1.00 91.19 211 GLY A O 1
ATOM 1710 N N . LEU A 1 212 ? 6.314 6.241 7.524 1.00 88.19 212 LEU A N 1
ATOM 1711 C CA . LEU A 1 212 ? 6.085 4.958 8.202 1.00 88.19 212 LEU A CA 1
ATOM 1712 C C . LEU A 1 212 ? 6.378 5.027 9.702 1.00 88.19 212 LEU A C 1
ATOM 1714 O O . LEU A 1 212 ? 5.629 4.450 10.491 1.00 88.19 212 LEU A O 1
ATOM 1718 N N . LEU A 1 213 ? 7.433 5.736 10.112 1.00 89.50 213 LEU A N 1
ATOM 1719 C CA . LEU A 1 213 ? 7.777 5.906 11.525 1.00 89.50 213 LEU A CA 1
ATOM 1720 C C . LEU A 1 213 ? 6.704 6.703 12.273 1.00 89.50 213 LEU A C 1
ATOM 1722 O O . LEU A 1 213 ? 6.260 6.281 13.341 1.00 89.50 213 LEU A O 1
ATOM 1726 N N . ILE A 1 214 ? 6.245 7.824 11.710 1.00 93.12 214 ILE A N 1
ATOM 1727 C CA . ILE A 1 214 ? 5.184 8.651 12.303 1.00 93.12 214 ILE A CA 1
ATOM 1728 C C . ILE A 1 214 ? 3.874 7.853 12.386 1.00 93.12 214 ILE A C 1
ATOM 1730 O O . ILE A 1 214 ? 3.234 7.835 13.442 1.00 93.12 214 ILE A O 1
ATOM 1734 N N . LEU A 1 215 ? 3.516 7.147 11.306 1.00 90.25 215 LEU A N 1
ATOM 1735 C CA . LEU A 1 215 ? 2.357 6.254 11.247 1.00 90.25 215 LEU A CA 1
ATOM 1736 C C . LEU A 1 215 ? 2.435 5.193 12.359 1.00 90.25 215 LEU A C 1
ATOM 1738 O O . LEU A 1 215 ? 1.512 5.056 13.163 1.00 90.25 215 LEU A O 1
ATOM 1742 N N . GLY A 1 216 ? 3.562 4.481 12.447 1.00 87.94 216 GLY A N 1
ATOM 1743 C CA . GLY A 1 216 ? 3.798 3.423 13.429 1.00 87.94 216 GLY A CA 1
ATOM 1744 C C . GLY A 1 216 ? 3.782 3.919 14.873 1.00 87.94 216 GLY A C 1
ATOM 1745 O O . GLY A 1 216 ? 3.211 3.258 15.740 1.00 87.94 216 GLY A O 1
ATOM 1746 N N . LEU A 1 217 ? 4.337 5.102 15.147 1.00 90.44 217 LEU A N 1
ATOM 1747 C CA . LEU A 1 217 ? 4.293 5.716 16.477 1.00 90.44 217 LEU A CA 1
ATOM 1748 C C . LEU A 1 217 ? 2.866 6.093 16.891 1.00 90.44 217 LEU A C 1
ATOM 1750 O O . LEU A 1 217 ? 2.480 5.820 18.031 1.00 90.44 217 LEU A O 1
ATOM 1754 N N . GLY A 1 218 ? 2.082 6.680 15.981 1.00 87.88 218 GLY A N 1
ATOM 1755 C CA . GLY A 1 218 ? 0.675 7.003 16.230 1.00 87.88 218 GLY A CA 1
ATOM 1756 C C . GLY A 1 218 ? -0.146 5.752 16.551 1.00 87.88 218 GLY A C 1
ATOM 1757 O O . GLY A 1 218 ? -0.861 5.713 17.553 1.00 87.88 218 GLY A O 1
ATOM 1758 N N . ILE A 1 219 ? 0.046 4.686 15.768 1.00 87.38 219 ILE A N 1
ATOM 1759 C CA . ILE A 1 219 ? -0.587 3.377 15.984 1.00 87.38 219 ILE A CA 1
ATOM 1760 C C . ILE A 1 219 ? -0.175 2.770 17.326 1.00 87.38 219 ILE A C 1
ATOM 1762 O O . ILE A 1 219 ? -1.031 2.337 18.099 1.00 87.38 219 ILE A O 1
ATOM 1766 N N . LYS A 1 220 ? 1.131 2.741 17.622 1.00 87.12 220 LYS A N 1
ATOM 1767 C CA . LYS A 1 220 ? 1.666 2.172 18.864 1.00 87.12 220 LYS A CA 1
ATOM 1768 C C . LYS A 1 220 ? 1.031 2.842 20.079 1.00 87.12 220 LYS A C 1
ATOM 1770 O O . LYS A 1 220 ? 0.549 2.154 20.971 1.00 87.12 220 LYS A O 1
ATOM 1775 N N . ARG A 1 221 ? 0.985 4.175 20.098 1.00 87.62 221 ARG A N 1
ATOM 1776 C CA . ARG A 1 221 ? 0.395 4.937 21.209 1.00 87.62 221 ARG A CA 1
ATOM 1777 C C . ARG A 1 221 ? -1.110 4.730 21.348 1.00 87.62 221 ARG A C 1
ATOM 1779 O O . ARG A 1 221 ? -1.612 4.794 22.459 1.00 87.62 221 ARG A O 1
ATOM 1786 N N . MET A 1 222 ? -1.819 4.490 20.247 1.00 84.06 222 MET A N 1
ATOM 1787 C CA . MET A 1 222 ? -3.275 4.336 20.263 1.00 84.06 222 MET A CA 1
ATOM 1788 C C . MET A 1 222 ? -3.736 2.914 20.613 1.00 84.06 222 MET A C 1
ATOM 1790 O O . MET A 1 222 ? -4.754 2.760 21.276 1.00 84.06 222 MET A O 1
ATOM 1794 N N . TYR A 1 223 ? -3.008 1.880 20.181 1.00 81.25 223 TYR A N 1
ATOM 1795 C CA . TYR A 1 223 ? -3.484 0.489 20.259 1.00 81.25 223 TYR A CA 1
ATOM 1796 C C . TYR A 1 223 ? -2.566 -0.458 21.047 1.00 81.25 223 TYR A C 1
ATOM 1798 O O . TYR A 1 223 ? -2.966 -1.581 21.378 1.00 81.25 223 TYR A O 1
ATOM 1806 N N . PHE A 1 224 ? -1.338 -0.035 21.354 1.00 79.19 224 PHE A N 1
ATOM 1807 C CA . PHE A 1 224 ? -0.330 -0.845 22.047 1.00 79.19 224 PHE A CA 1
ATOM 1808 C C . PHE A 1 224 ? 0.160 -0.231 23.364 1.00 79.19 224 PHE A C 1
ATOM 1810 O O . PHE A 1 224 ? 0.925 -0.891 24.059 1.00 79.19 224 PHE A O 1
ATOM 1817 N N . ALA A 1 225 ? -0.259 0.987 23.714 1.00 74.25 225 ALA A N 1
ATOM 1818 C CA . ALA A 1 225 ? -0.094 1.500 25.068 1.00 74.25 225 ALA A CA 1
ATOM 1819 C C . ALA A 1 225 ? -1.102 0.778 25.974 1.00 74.25 225 ALA A C 1
ATOM 1821 O O . ALA A 1 225 ? -2.288 0.716 25.639 1.00 74.25 225 ALA A O 1
ATOM 1822 N N . ASP A 1 226 ? -0.605 0.154 27.039 1.00 54.53 226 ASP A N 1
ATOM 1823 C CA . ASP A 1 226 ? -1.423 -0.514 28.050 1.00 54.53 226 ASP A CA 1
ATOM 1824 C C . ASP A 1 226 ? -1.791 0.451 29.179 1.00 54.53 226 ASP A C 1
ATOM 1826 O O . ASP A 1 226 ? -0.930 1.286 29.549 1.00 54.53 226 ASP A O 1
#

Secondary structure (DSSP, 8-state):
----HHHHHHHHHHHHHHHHHHHHHHHHHHHHHTS-HHHHHHHHHHHHHHHHHHHHHHHHIIIIIISTT-GGGTTTTHHHHHHHHHHHHHHHHHHHHHHHHHHTTT----HHHHHHHHHHHHHHH-SSHHHHHHHHHHTHHHHTHHHHHHHHHHHH-GGGHHHHHHHHHHHHHHHHHHHHTSTTTHHHHHHHHT--HHHHHHHHHHHHHHHHHHHHHHHIIIII--

Sequence (226 aa):
MTLGTLDWIAIGCWIVVVIITAGIFIKLFLKYLKYPERVKNRLAFCLVFLFLVIGRCLLIYFDYFLVELDTTRYGEFQMMWKMATLFQLMGIGFLIVVSEYAVFNGKDYYVFFIGFTIVVFIGLLIQDFLLAQNITVGALGFLAFIPISWIYLIRKLPETRNNMLMILMGFIIYGGGLLIISAGLVPIIEDIFLISVHEIYLISPLIQIPGLLILGLGIKRMYFAD